Protein AF-A0A8X6SHT9-F1 (afdb_monomer_lite)

Foldseek 3Di:
DDDDCVVVDPDDPPQQLLRLLLVLLCCLQPDDPPPPPDPPDDDDDDDDDDDDDDDDDDPPPDPPPPPPPPPDDDDPDPPPDDDPVNVVLSVLLNVLLVLLLVLLCVLVVDVVLVVQLQVLCCVVPVHGDRQAHADSSDLVSSLVNLVSCLVSVVSSCVSCVVVVNNVSCPPNDNVSSVLLNQLCVLSVVLSVQCPDPPHDPVSNVVSLVSSLVSLVVSPDSSSVSSNVSSVVSVVVSVVVVD

Structure (mmCIF, N/CA/C/O backbone):
data_AF-A0A8X6SHT9-F1
#
_entry.id   AF-A0A8X6SHT9-F1
#
loop_
_atom_site.group_PDB
_atom_site.id
_atom_site.type_symbol
_atom_site.label_atom_id
_atom_site.label_alt_id
_atom_site.label_comp_id
_atom_site.label_asym_id
_atom_site.label_entity_id
_atom_site.label_seq_id
_atom_site.pdbx_PDB_ins_code
_atom_site.Cartn_x
_atom_site.Cartn_y
_atom_site.Cartn_z
_atom_site.occupancy
_atom_site.B_iso_or_equiv
_atom_site.auth_seq_id
_atom_site.auth_comp_id
_atom_site.auth_asym_id
_atom_site.auth_atom_id
_atom_site.pdbx_PDB_model_num
ATOM 1 N N . MET A 1 1 ? 19.253 -35.670 3.373 1.00 38.59 1 MET A N 1
ATOM 2 C CA . MET A 1 1 ? 19.729 -34.278 3.237 1.00 38.59 1 MET A CA 1
ATOM 3 C C . MET A 1 1 ? 19.323 -33.798 1.847 1.00 38.59 1 MET A C 1
ATOM 5 O O . MET A 1 1 ? 19.786 -34.369 0.870 1.00 38.59 1 MET A O 1
ATOM 9 N N . MET A 1 2 ? 18.352 -32.887 1.751 1.00 36.53 2 MET A N 1
ATOM 10 C CA . MET A 1 2 ? 17.760 -32.459 0.477 1.00 36.53 2 MET A CA 1
ATOM 11 C C . MET A 1 2 ? 18.490 -31.203 -0.002 1.00 36.53 2 MET A C 1
ATOM 13 O O . MET A 1 2 ? 18.261 -30.115 0.518 1.00 36.53 2 MET A O 1
ATOM 17 N N . VAL A 1 3 ? 19.416 -31.353 -0.945 1.00 44.84 3 VAL A N 1
ATOM 18 C CA . VAL A 1 3 ? 20.082 -30.201 -1.564 1.00 44.84 3 VAL A CA 1
ATOM 19 C C . VAL A 1 3 ? 19.069 -29.547 -2.505 1.00 44.84 3 VAL A C 1
ATOM 21 O O . VAL A 1 3 ? 18.500 -30.222 -3.363 1.00 44.84 3 VAL A O 1
ATOM 24 N N . LYS A 1 4 ? 18.783 -28.250 -2.326 1.00 51.47 4 LYS A N 1
ATOM 25 C CA . LYS A 1 4 ? 17.893 -27.501 -3.227 1.00 51.47 4 LYS A CA 1
ATOM 26 C C . LYS A 1 4 ? 18.483 -27.570 -4.643 1.00 51.47 4 LYS A C 1
ATOM 28 O O . LYS A 1 4 ? 19.561 -27.034 -4.883 1.00 51.47 4 LYS A O 1
ATOM 33 N N . PHE A 1 5 ? 17.770 -28.215 -5.571 1.00 47.59 5 PHE A N 1
ATOM 34 C CA . PHE A 1 5 ? 18.206 -28.466 -6.955 1.00 47.59 5 PHE A CA 1
ATOM 35 C C . PHE A 1 5 ? 18.678 -27.207 -7.713 1.00 47.59 5 PHE A C 1
ATOM 37 O O . PHE A 1 5 ? 19.476 -27.318 -8.637 1.00 47.59 5 PHE A O 1
ATOM 44 N N . GLY A 1 6 ? 18.267 -26.007 -7.287 1.00 48.38 6 GLY A N 1
ATOM 45 C CA . GLY A 1 6 ? 18.724 -24.732 -7.856 1.00 48.38 6 GLY A CA 1
ATOM 46 C C . GLY A 1 6 ? 20.208 -24.398 -7.640 1.00 48.38 6 GLY A C 1
ATOM 47 O O . GLY A 1 6 ? 20.720 -23.538 -8.341 1.00 48.38 6 GLY A O 1
ATOM 48 N N . LYS A 1 7 ? 20.921 -25.076 -6.722 1.00 49.25 7 LYS A N 1
ATOM 49 C CA . LYS A 1 7 ? 22.385 -24.921 -6.553 1.00 49.25 7 LYS A CA 1
ATOM 50 C C . LYS A 1 7 ? 23.210 -25.796 -7.517 1.00 49.25 7 LYS A C 1
ATOM 52 O O . LYS A 1 7 ? 24.430 -25.699 -7.523 1.00 49.25 7 LYS A O 1
ATOM 57 N N . ILE A 1 8 ? 22.565 -26.666 -8.304 1.00 55.34 8 ILE A N 1
ATOM 58 C CA . ILE A 1 8 ? 23.238 -27.617 -9.214 1.00 55.34 8 ILE A CA 1
ATOM 59 C C . ILE A 1 8 ? 23.464 -27.004 -10.606 1.00 55.34 8 ILE A C 1
ATOM 61 O O . ILE A 1 8 ? 24.367 -27.421 -11.325 1.00 55.34 8 ILE A O 1
ATOM 65 N N . MET A 1 9 ? 22.675 -25.996 -10.986 1.00 44.81 9 MET A N 1
ATOM 66 C CA . MET A 1 9 ? 22.828 -25.288 -12.255 1.00 44.81 9 MET A CA 1
ATOM 67 C C . MET A 1 9 ? 23.399 -23.892 -12.014 1.00 44.81 9 MET A C 1
ATOM 69 O O . MET A 1 9 ? 22.774 -23.072 -11.350 1.00 44.81 9 MET A O 1
ATOM 73 N N . SER A 1 10 ? 24.561 -23.604 -12.600 1.00 45.84 10 SER A N 1
ATOM 74 C CA . SER A 1 10 ? 25.116 -22.252 -12.723 1.00 45.84 10 SER A CA 1
ATOM 75 C C . SER A 1 10 ? 24.399 -21.483 -13.841 1.00 45.84 10 SER A C 1
ATOM 77 O O . SER A 1 10 ? 25.024 -21.062 -14.813 1.00 45.84 10 SER A O 1
ATOM 79 N N . CYS A 1 11 ? 23.069 -21.389 -13.783 1.00 48.62 11 CYS A N 1
ATOM 80 C CA . CYS A 1 11 ? 22.335 -20.517 -14.689 1.00 48.62 11 CYS A CA 1
ATOM 81 C C . CYS A 1 11 ? 22.324 -19.099 -14.117 1.00 48.62 11 CYS A C 1
ATOM 83 O O . CYS A 1 11 ? 21.959 -18.882 -12.962 1.00 48.62 11 CYS A O 1
ATOM 85 N N . GLU A 1 12 ? 22.706 -18.123 -14.935 1.00 51.66 12 GLU A N 1
ATOM 86 C CA . GLU A 1 12 ? 22.406 -16.726 -14.646 1.00 51.66 12 GLU A CA 1
ATOM 87 C C . GLU A 1 12 ? 20.880 -16.576 -14.637 1.00 51.66 12 GLU A C 1
ATOM 89 O O . GLU A 1 12 ? 20.188 -16.842 -15.627 1.00 51.66 12 GLU A O 1
ATOM 94 N N . TYR A 1 13 ? 20.323 -16.244 -13.472 1.00 50.06 13 TYR A N 1
ATOM 95 C CA . TYR A 1 13 ? 18.888 -16.047 -13.321 1.00 50.06 13 TYR A CA 1
ATOM 96 C C . TYR A 1 13 ? 18.488 -14.775 -14.073 1.00 50.06 13 TYR A C 1
ATOM 98 O O . TYR A 1 13 ? 18.621 -13.669 -13.556 1.00 50.06 13 TYR A O 1
ATOM 106 N N . HIS A 1 14 ? 17.950 -14.922 -15.284 1.00 55.41 14 HIS A N 1
ATOM 107 C CA . HIS A 1 14 ? 17.293 -13.819 -15.978 1.00 55.41 14 HIS A CA 1
ATOM 108 C C . HIS A 1 14 ? 16.032 -13.415 -15.202 1.00 55.41 14 HIS A C 1
ATOM 110 O O . HIS A 1 14 ? 14.969 -14.028 -15.329 1.00 55.41 14 HIS A O 1
ATOM 116 N N . LEU A 1 15 ? 16.146 -12.387 -14.361 1.00 65.75 15 LEU A N 1
ATOM 117 C CA . LEU A 1 15 ? 15.011 -11.826 -13.633 1.00 65.75 15 LEU A CA 1
ATOM 118 C C . LEU A 1 15 ? 14.051 -11.189 -14.647 1.00 65.75 15 LEU A C 1
ATOM 120 O O . LEU A 1 15 ? 14.442 -10.337 -15.449 1.00 65.75 15 LEU A O 1
ATOM 124 N N . CYS A 1 16 ? 12.775 -11.581 -14.621 1.00 82.56 16 CYS A N 1
ATOM 125 C CA . CYS A 1 16 ? 11.777 -10.917 -15.452 1.00 82.56 16 CYS A CA 1
ATOM 126 C C . CYS A 1 16 ? 11.591 -9.460 -14.988 1.00 82.56 16 CYS A C 1
ATOM 128 O O . CYS A 1 16 ? 11.721 -9.155 -13.803 1.00 82.56 16 CYS A O 1
ATOM 130 N N . TYR A 1 17 ? 11.252 -8.550 -15.904 1.00 83.81 17 TYR A N 1
ATOM 131 C CA . TYR A 1 17 ? 11.127 -7.117 -15.599 1.00 83.81 17 TYR A CA 1
ATOM 132 C C . TYR A 1 17 ? 10.181 -6.808 -14.432 1.00 83.81 17 TYR A C 1
ATOM 134 O O . TYR A 1 17 ? 10.478 -5.966 -13.588 1.00 83.81 17 TYR A O 1
ATOM 142 N N . ALA A 1 18 ? 9.058 -7.525 -14.344 1.00 85.38 18 ALA A N 1
ATOM 143 C CA . ALA A 1 18 ? 8.124 -7.373 -13.234 1.00 85.38 18 ALA A CA 1
ATOM 144 C C . ALA A 1 18 ? 8.761 -7.759 -11.888 1.00 85.38 18 ALA A C 1
ATOM 146 O O . ALA A 1 18 ? 8.534 -7.104 -10.872 1.00 85.38 18 ALA A O 1
ATOM 147 N N . HIS A 1 19 ? 9.596 -8.798 -11.879 1.00 82.81 19 HIS A N 1
ATOM 148 C CA . HIS A 1 19 ? 10.323 -9.202 -10.686 1.00 82.81 19 HIS A CA 1
ATOM 149 C C . HIS A 1 19 ? 11.437 -8.207 -10.335 1.00 82.81 19 HIS A C 1
ATOM 151 O O . HIS A 1 19 ? 11.590 -7.876 -9.165 1.00 82.81 19 HIS A O 1
ATOM 157 N N . ALA A 1 20 ? 12.142 -7.647 -11.322 1.00 84.31 20 ALA A N 1
ATOM 158 C CA . ALA A 1 20 ? 13.126 -6.587 -11.089 1.00 84.31 20 ALA A CA 1
ATOM 159 C C . ALA A 1 20 ? 12.493 -5.352 -10.422 1.00 84.31 20 ALA A C 1
ATOM 161 O O . ALA A 1 20 ? 13.006 -4.864 -9.416 1.00 84.31 20 ALA A O 1
ATOM 162 N N . ILE A 1 21 ? 11.330 -4.907 -10.911 1.00 86.75 21 ILE A N 1
ATOM 163 C CA . ILE A 1 21 ? 10.567 -3.809 -10.296 1.00 86.75 21 ILE A CA 1
ATOM 164 C C . ILE A 1 21 ? 10.137 -4.168 -8.871 1.00 86.75 21 ILE A C 1
ATOM 166 O O . ILE A 1 21 ? 10.252 -3.346 -7.964 1.00 86.75 21 ILE A O 1
ATOM 170 N N . HI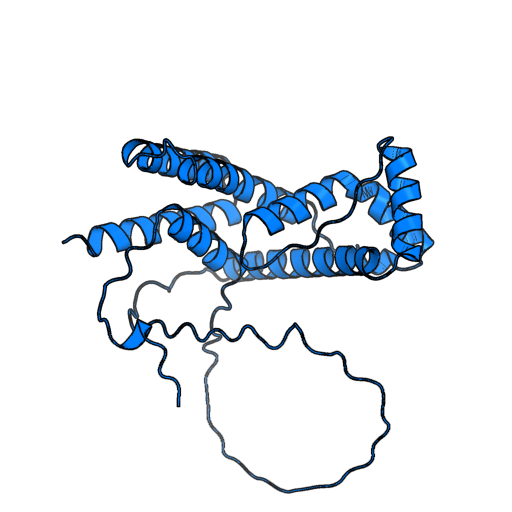S A 1 22 ? 9.657 -5.394 -8.650 1.00 84.56 22 HIS A N 1
ATOM 171 C CA . HIS A 1 22 ? 9.283 -5.840 -7.311 1.00 84.56 22 HIS A CA 1
ATOM 172 C C . HIS A 1 22 ? 10.472 -5.800 -6.345 1.00 84.56 22 HIS A C 1
ATOM 174 O O . HIS A 1 22 ? 10.345 -5.250 -5.252 1.00 84.56 22 HIS A O 1
ATOM 180 N N . LEU A 1 23 ? 11.630 -6.317 -6.763 1.00 82.56 23 LEU A N 1
ATOM 181 C CA . LEU A 1 23 ? 12.849 -6.257 -5.968 1.00 82.56 23 LEU A CA 1
ATOM 182 C C . LEU A 1 23 ? 13.271 -4.811 -5.694 1.00 82.56 23 LEU A C 1
ATOM 184 O O . LEU A 1 23 ? 13.724 -4.533 -4.595 1.00 82.56 23 LEU A O 1
ATOM 188 N N . ALA A 1 24 ? 13.094 -3.885 -6.644 1.00 83.88 24 ALA A N 1
ATOM 189 C CA . ALA A 1 24 ? 13.481 -2.488 -6.441 1.00 83.88 24 ALA A CA 1
ATOM 190 C C . ALA A 1 24 ? 12.652 -1.832 -5.329 1.00 83.88 24 ALA A C 1
ATOM 192 O O . ALA A 1 24 ? 13.166 -1.117 -4.472 1.00 83.88 24 ALA A O 1
ATOM 193 N N . VAL A 1 25 ? 11.355 -2.143 -5.290 1.00 85.38 25 VAL A N 1
ATOM 194 C CA . VAL A 1 25 ? 10.477 -1.721 -4.194 1.00 85.38 25 VAL A CA 1
ATOM 195 C C . VAL A 1 25 ? 10.897 -2.359 -2.870 1.00 85.38 25 VAL A C 1
ATOM 197 O O . VAL A 1 25 ? 10.896 -1.685 -1.839 1.00 85.38 25 VAL A O 1
ATOM 200 N N . CYS A 1 26 ? 11.259 -3.644 -2.883 1.00 82.00 26 CYS A N 1
ATOM 201 C CA . CYS A 1 26 ? 11.716 -4.338 -1.683 1.00 82.00 26 CYS A CA 1
ATOM 202 C C . CYS A 1 26 ? 13.031 -3.777 -1.141 1.00 82.00 26 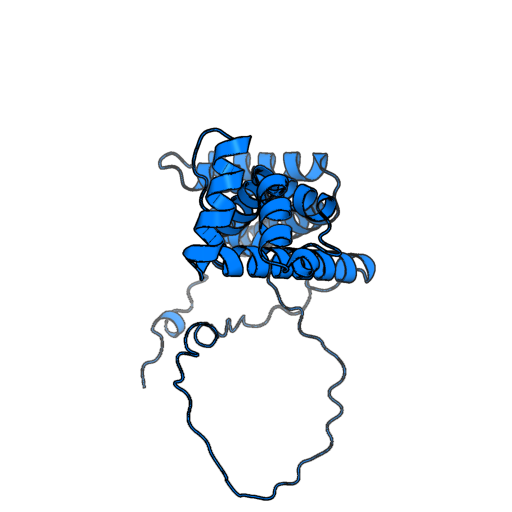CYS A C 1
ATOM 204 O O . CYS A 1 26 ? 13.160 -3.646 0.074 1.00 82.00 26 CYS A O 1
ATOM 206 N N . ASP A 1 27 ? 13.952 -3.379 -2.016 1.00 80.56 27 ASP A N 1
ATOM 207 C CA . ASP A 1 27 ? 15.228 -2.785 -1.623 1.00 80.56 27 ASP A CA 1
ATOM 208 C C . ASP A 1 27 ? 15.033 -1.474 -0.852 1.00 80.56 27 ASP A C 1
ATOM 210 O O . ASP A 1 27 ? 15.726 -1.219 0.128 1.00 80.56 27 ASP A O 1
ATOM 214 N N . VAL A 1 28 ? 14.040 -0.673 -1.248 1.00 83.44 28 VAL A N 1
ATOM 215 C CA . VAL A 1 28 ? 13.727 0.607 -0.597 1.00 83.44 28 VAL A CA 1
ATOM 216 C C . VAL A 1 28 ? 12.920 0.424 0.692 1.00 83.44 28 VAL A C 1
ATOM 218 O O . VAL A 1 28 ? 13.138 1.149 1.660 1.00 83.44 28 VAL A O 1
ATOM 221 N N . LEU A 1 29 ? 11.964 -0.511 0.717 1.00 81.81 29 LEU A N 1
ATOM 222 C CA . LEU A 1 29 ? 10.998 -0.633 1.818 1.00 81.81 29 LEU A CA 1
ATOM 223 C C . LEU A 1 29 ? 11.352 -1.682 2.874 1.00 81.81 29 LEU A C 1
ATOM 225 O O . LEU A 1 29 ? 10.979 -1.530 4.033 1.00 81.81 29 LEU A O 1
ATOM 229 N N . TYR A 1 30 ? 12.003 -2.776 2.488 1.00 74.25 30 TYR A N 1
ATOM 230 C CA . TYR A 1 30 ? 12.150 -3.956 3.344 1.00 74.25 30 TYR A CA 1
ATOM 231 C C . TYR A 1 30 ? 13.593 -4.369 3.585 1.00 74.25 30 TYR A C 1
ATOM 233 O O . TYR A 1 30 ? 13.826 -5.191 4.473 1.00 74.25 30 TYR A O 1
ATOM 241 N N . ASN A 1 31 ? 14.549 -3.835 2.827 1.00 68.88 31 ASN A N 1
ATOM 242 C CA . ASN A 1 31 ? 15.926 -4.240 3.008 1.00 68.88 31 ASN A CA 1
ATOM 243 C C . ASN A 1 31 ? 16.456 -3.710 4.341 1.00 68.88 31 ASN A C 1
ATOM 245 O O . ASN A 1 31 ? 16.475 -2.506 4.610 1.00 68.88 31 ASN A O 1
ATOM 249 N N . LYS A 1 32 ? 16.848 -4.649 5.199 1.00 50.03 32 LYS A N 1
ATOM 250 C CA . LYS A 1 32 ? 17.504 -4.364 6.465 1.00 50.03 32 LYS A CA 1
ATOM 251 C C . LYS A 1 32 ? 18.952 -4.072 6.097 1.00 50.03 32 LYS A C 1
ATOM 253 O O . LYS A 1 32 ? 19.687 -4.989 5.745 1.00 50.03 32 LYS A O 1
ATOM 258 N N . GLN A 1 33 ? 19.346 -2.802 6.097 1.00 49.66 33 GLN A N 1
ATOM 259 C CA . GLN A 1 33 ? 20.762 -2.480 5.961 1.00 49.66 33 GLN A CA 1
ATOM 260 C C . GLN A 1 33 ? 21.487 -3.176 7.115 1.00 49.66 33 GLN A C 1
ATOM 262 O O . GLN A 1 33 ? 21.124 -2.982 8.273 1.00 49.66 33 GLN A O 1
ATOM 267 N N . ILE A 1 34 ? 22.431 -4.057 6.787 1.00 35.62 34 ILE A N 1
ATOM 268 C CA . ILE A 1 34 ? 23.298 -4.703 7.769 1.00 35.62 34 ILE A CA 1
ATOM 269 C C . ILE A 1 34 ? 24.030 -3.569 8.484 1.00 35.62 34 ILE A C 1
ATOM 271 O O . ILE A 1 34 ? 24.808 -2.846 7.861 1.00 35.62 34 ILE A O 1
ATOM 275 N N . ASP A 1 35 ? 23.741 -3.378 9.769 1.00 32.47 35 ASP A N 1
ATOM 276 C CA . ASP A 1 35 ? 24.524 -2.498 10.620 1.00 32.47 35 ASP A CA 1
ATOM 277 C C . ASP A 1 35 ? 25.931 -3.102 10.716 1.00 32.47 35 ASP A C 1
ATOM 279 O O . ASP A 1 35 ? 26.185 -4.010 11.503 1.00 32.47 35 ASP A O 1
ATOM 283 N N . LEU A 1 36 ? 26.862 -2.618 9.894 1.00 37.00 36 LEU A N 1
ATOM 284 C CA . LEU A 1 36 ? 28.291 -2.760 10.159 1.00 37.00 36 LEU A CA 1
ATOM 285 C C . LEU A 1 36 ? 28.654 -1.764 11.267 1.00 37.00 36 LEU A C 1
ATOM 287 O O . LEU A 1 36 ? 29.330 -0.766 11.033 1.00 37.00 36 LEU A O 1
ATOM 291 N N . VAL A 1 37 ? 28.139 -2.009 12.470 1.00 33.88 37 VAL A N 1
ATOM 292 C CA . VAL A 1 37 ? 28.704 -1.454 13.698 1.00 33.88 37 VAL A CA 1
ATOM 293 C C . VAL A 1 37 ? 29.705 -2.491 14.188 1.00 33.88 37 VAL A C 1
ATOM 295 O O . VAL A 1 37 ? 29.341 -3.628 14.466 1.00 33.88 37 VAL A O 1
ATOM 298 N N . GLU A 1 38 ? 30.972 -2.089 14.167 1.00 31.41 38 GLU A N 1
ATOM 299 C CA . GLU A 1 38 ? 32.154 -2.710 14.768 1.00 31.41 38 GLU A CA 1
ATOM 300 C C . GLU A 1 38 ? 31.887 -3.952 15.639 1.00 31.41 38 GLU A C 1
ATOM 302 O O . GLU A 1 38 ? 31.523 -3.865 16.809 1.00 31.41 38 GLU A O 1
ATOM 307 N N . ASN A 1 39 ? 32.171 -5.131 15.079 1.00 26.73 39 ASN A N 1
ATOM 308 C CA . ASN A 1 39 ? 32.485 -6.313 15.873 1.00 26.73 39 ASN A CA 1
ATOM 309 C C . ASN A 1 39 ? 33.862 -6.099 16.520 1.00 26.73 39 ASN A C 1
ATOM 311 O O . ASN A 1 39 ? 34.885 -6.471 15.942 1.00 26.73 39 ASN A O 1
ATOM 315 N N . THR A 1 40 ? 33.907 -5.545 17.728 1.00 29.27 40 THR A N 1
ATOM 316 C CA . THR A 1 40 ? 34.982 -5.885 18.666 1.00 29.27 40 THR A CA 1
ATOM 317 C C . THR A 1 40 ? 34.513 -7.062 19.502 1.00 29.27 40 THR A C 1
ATOM 319 O O . THR A 1 40 ? 33.674 -6.935 20.389 1.00 29.27 40 THR A O 1
ATOM 322 N N . VAL A 1 41 ? 35.045 -8.224 19.138 1.00 31.02 41 VAL A N 1
ATOM 323 C CA . VAL A 1 41 ? 34.991 -9.476 19.885 1.00 31.02 41 VAL A CA 1
ATOM 324 C C . VAL A 1 41 ? 35.601 -9.262 21.267 1.00 31.02 41 VAL A C 1
ATOM 326 O O . VAL A 1 41 ? 36.777 -8.927 21.347 1.00 31.02 41 VAL A O 1
ATOM 329 N N . GLU A 1 42 ? 34.852 -9.566 22.324 1.00 27.28 42 GLU A N 1
ATOM 330 C CA . GLU A 1 42 ? 35.420 -10.166 23.530 1.00 27.28 42 GLU A CA 1
ATOM 331 C C . GLU A 1 42 ? 34.546 -11.348 23.967 1.00 27.28 42 GLU A C 1
ATOM 333 O O . GLU A 1 42 ? 33.351 -11.422 23.687 1.00 27.28 42 GLU A O 1
ATOM 338 N N . VAL A 1 43 ? 35.240 -12.333 24.519 1.00 29.72 43 VAL A N 1
ATOM 339 C CA . VAL A 1 43 ? 35.005 -13.775 24.446 1.00 29.72 43 VAL A CA 1
ATOM 340 C C . VAL A 1 43 ? 34.075 -14.287 25.557 1.00 29.72 43 VAL A C 1
ATOM 342 O O . VAL A 1 43 ? 33.924 -13.665 26.601 1.00 29.72 43 VAL A O 1
ATOM 345 N N . GLU A 1 44 ? 33.462 -15.436 25.266 1.00 29.36 44 GLU A N 1
ATOM 346 C CA . GLU A 1 44 ? 32.587 -16.306 26.066 1.00 29.36 44 GLU A CA 1
ATOM 347 C C . GLU A 1 44 ? 32.875 -16.404 27.578 1.00 29.36 44 GLU A C 1
ATOM 349 O O . GLU A 1 44 ? 34.030 -16.504 27.982 1.00 29.36 44 GLU A O 1
ATOM 354 N N . ASP A 1 45 ? 31.814 -16.607 28.378 1.00 25.62 45 ASP A N 1
ATOM 355 C CA . ASP A 1 45 ? 31.803 -17.737 29.322 1.00 25.62 45 ASP A CA 1
ATOM 356 C C . ASP A 1 45 ? 30.377 -18.260 29.607 1.00 25.62 45 ASP A C 1
ATOM 358 O O . ASP A 1 45 ? 29.410 -17.498 29.688 1.00 25.62 45 ASP A O 1
ATOM 362 N N . LYS A 1 46 ? 30.248 -19.586 29.721 1.00 35.72 46 LYS A N 1
ATOM 363 C CA . LYS A 1 46 ? 28.999 -20.345 29.924 1.00 35.72 46 LYS A CA 1
ATOM 364 C C . LYS A 1 46 ? 28.834 -20.732 31.395 1.00 35.72 46 LYS A C 1
ATOM 366 O O . LYS A 1 46 ? 29.784 -21.199 32.009 1.00 35.72 46 LYS A O 1
ATOM 371 N N . SER A 1 47 ? 27.604 -20.743 31.914 1.00 27.89 47 SER A N 1
ATOM 372 C CA . SER A 1 47 ? 27.147 -21.796 32.847 1.00 27.89 47 SER A CA 1
ATOM 373 C C . SER A 1 47 ? 25.615 -21.834 33.009 1.00 27.89 47 SER A C 1
ATOM 375 O O . SER A 1 47 ? 24.917 -20.874 32.701 1.00 27.89 47 SER A O 1
ATOM 377 N N . HIS A 1 48 ? 25.145 -23.026 33.386 1.00 28.22 48 HIS A N 1
ATOM 378 C CA . HIS A 1 48 ? 23.833 -23.674 33.228 1.00 28.22 48 HIS A CA 1
ATOM 379 C C . HIS A 1 48 ? 22.757 -23.378 34.308 1.00 28.22 48 HIS A C 1
ATOM 381 O O . HIS A 1 48 ? 23.128 -23.125 35.447 1.00 28.22 48 HIS A O 1
ATOM 387 N N . GLU A 1 49 ? 21.480 -23.576 33.900 1.00 30.19 49 GLU A N 1
ATOM 388 C CA . GLU A 1 49 ? 20.276 -24.167 34.579 1.00 30.19 49 GLU A CA 1
ATOM 389 C C . GLU A 1 49 ? 19.755 -23.546 35.916 1.00 30.19 49 GLU A C 1
ATOM 391 O O . GLU A 1 49 ? 20.534 -23.028 36.698 1.00 30.19 49 GLU A O 1
ATOM 396 N N . GLU A 1 50 ? 18.458 -23.461 36.277 1.00 28.84 50 GLU A N 1
ATOM 397 C CA . GLU A 1 50 ? 17.249 -24.281 36.050 1.00 28.84 50 GLU A CA 1
ATOM 398 C C . GLU A 1 50 ? 15.927 -23.452 36.081 1.00 28.84 50 GLU A C 1
ATOM 400 O O . GLU A 1 50 ? 15.812 -22.435 36.763 1.00 28.84 50 GLU A O 1
ATOM 405 N N . ASP A 1 51 ? 14.956 -23.955 35.308 1.00 26.38 51 ASP A N 1
ATOM 406 C CA . ASP A 1 51 ? 13.493 -24.107 35.480 1.00 26.38 51 ASP A CA 1
ATOM 407 C C . ASP A 1 51 ? 12.692 -23.375 36.593 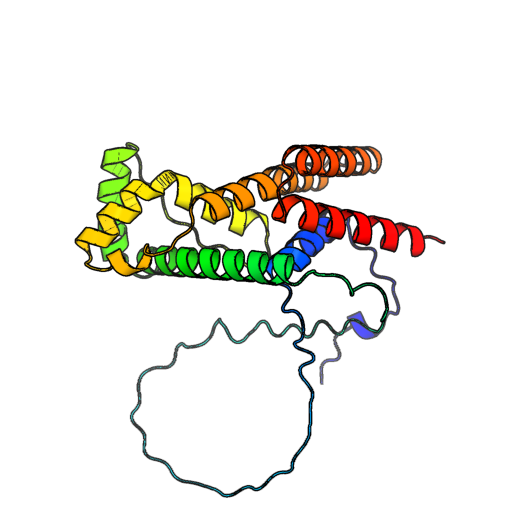1.00 26.38 51 ASP A C 1
ATOM 409 O O . ASP A 1 51 ? 12.999 -23.478 37.777 1.00 26.38 51 ASP A O 1
ATOM 413 N N . ASN A 1 52 ? 11.552 -22.770 36.213 1.00 27.97 52 ASN A N 1
ATOM 414 C CA . ASN A 1 52 ? 10.233 -23.106 36.787 1.00 27.97 52 ASN A CA 1
ATOM 415 C C . ASN A 1 52 ? 9.100 -22.524 35.915 1.00 27.97 52 ASN A C 1
ATOM 417 O O . ASN A 1 52 ? 9.021 -21.310 35.708 1.00 27.97 52 ASN A O 1
ATOM 421 N N . GLY A 1 53 ? 8.242 -23.398 35.388 1.00 28.61 53 GLY A N 1
ATOM 422 C CA . GLY A 1 53 ? 7.230 -23.079 34.385 1.00 28.61 53 GLY A CA 1
ATOM 423 C C . GLY A 1 53 ? 5.899 -22.524 34.894 1.00 28.61 53 GLY A C 1
ATOM 424 O O . GLY A 1 53 ? 5.546 -22.654 36.060 1.00 28.61 53 GLY A O 1
ATOM 425 N N . GLU A 1 54 ? 5.116 -21.993 33.954 1.00 29.17 54 GLU A N 1
ATOM 426 C CA . GLU A 1 54 ? 3.675 -22.240 33.892 1.00 29.17 54 GLU A CA 1
ATOM 427 C C . GLU A 1 54 ? 3.184 -22.030 32.451 1.00 29.17 54 GLU A C 1
ATOM 429 O O . GLU A 1 54 ? 3.582 -21.102 31.749 1.00 29.17 54 GLU A O 1
ATOM 434 N N . SER A 1 55 ? 2.401 -22.997 31.993 1.00 35.06 55 SER A N 1
ATOM 435 C CA . SER A 1 55 ? 1.954 -23.229 30.626 1.00 35.06 55 SER A CA 1
ATOM 436 C C . SER A 1 55 ? 0.862 -22.260 30.181 1.00 35.06 55 SER A C 1
ATOM 438 O O . SER A 1 55 ? -0.169 -22.185 30.845 1.00 35.06 55 SER A O 1
ATOM 440 N N . ASP A 1 56 ? 1.022 -21.655 29.004 1.00 31.34 56 ASP A N 1
ATOM 441 C CA . ASP A 1 56 ? -0.111 -21.166 28.218 1.00 31.34 56 ASP A CA 1
ATOM 442 C C . ASP A 1 56 ? 0.153 -21.363 26.717 1.00 31.34 56 ASP A C 1
ATOM 444 O O . ASP A 1 56 ? 1.278 -21.227 26.230 1.00 31.34 56 ASP A O 1
ATOM 448 N N . GLU A 1 57 ? -0.886 -21.798 26.010 1.00 35.38 57 GLU A N 1
ATOM 449 C CA . GLU A 1 57 ? -0.847 -22.426 24.689 1.00 35.38 57 GLU A CA 1
ATOM 450 C C . GLU A 1 57 ? -0.172 -21.568 23.604 1.00 35.38 57 GLU A C 1
ATOM 452 O O . GLU A 1 57 ? -0.684 -20.549 23.133 1.00 35.38 57 GLU A O 1
ATOM 457 N N . LEU A 1 58 ? 0.986 -22.053 23.155 1.00 30.09 58 LEU A N 1
ATOM 458 C CA . LEU A 1 58 ? 1.749 -21.535 22.030 1.00 30.09 58 LEU A CA 1
ATOM 459 C C . LEU A 1 58 ? 1.025 -21.820 20.710 1.00 30.09 58 LEU A C 1
ATOM 461 O O . LEU A 1 58 ? 1.040 -22.937 20.195 1.00 30.09 58 LEU A O 1
ATOM 465 N N . VAL A 1 59 ? 0.485 -20.765 20.107 1.00 35.16 59 VAL A N 1
ATOM 466 C CA . VAL A 1 59 ? 0.395 -20.653 18.644 1.00 35.16 59 VAL A CA 1
ATOM 467 C C . VAL A 1 59 ? 1.134 -19.387 18.206 1.00 35.16 59 VAL A C 1
ATOM 469 O O . VAL A 1 59 ? 0.606 -18.517 17.514 1.00 35.16 59 VAL A O 1
ATOM 472 N N . GLU A 1 60 ? 2.386 -19.269 18.648 1.00 42.00 60 GLU A N 1
ATOM 473 C CA . GLU A 1 60 ? 3.383 -18.382 18.050 1.00 42.00 60 GLU A CA 1
ATOM 474 C C . GLU A 1 60 ? 4.073 -19.103 16.889 1.00 42.00 60 GLU A C 1
ATOM 476 O O . GLU A 1 60 ? 5.226 -19.482 17.001 1.00 42.00 60 GLU A O 1
ATOM 481 N N . ASP A 1 61 ? 3.390 -19.303 15.762 1.00 38.44 61 ASP A N 1
ATOM 482 C CA . ASP A 1 61 ? 4.046 -19.841 14.564 1.00 38.44 61 ASP A CA 1
ATOM 483 C C . ASP A 1 61 ? 3.405 -19.298 13.282 1.00 38.44 61 ASP A C 1
ATOM 485 O O . ASP A 1 61 ? 2.600 -19.946 12.615 1.00 38.44 61 ASP A O 1
ATOM 489 N N . LEU A 1 62 ? 3.785 -18.066 12.922 1.00 34.97 62 LEU A N 1
ATOM 490 C CA . LEU A 1 62 ? 3.867 -17.665 11.507 1.00 34.97 62 LEU A CA 1
ATOM 491 C C . LEU A 1 62 ? 4.867 -16.530 11.221 1.00 34.97 62 LEU A C 1
ATOM 493 O O . LEU A 1 62 ? 5.090 -16.199 10.060 1.00 34.97 62 LEU A O 1
ATOM 497 N N . ASP A 1 63 ? 5.513 -15.956 12.241 1.00 34.75 63 ASP A N 1
ATOM 498 C CA . ASP A 1 63 ? 6.547 -14.924 12.053 1.00 34.75 63 ASP A CA 1
ATOM 499 C C . ASP A 1 63 ? 7.984 -15.495 12.030 1.00 34.75 63 ASP A C 1
ATOM 501 O O . ASP A 1 63 ? 8.926 -14.745 11.783 1.00 34.75 63 ASP A O 1
ATOM 505 N N . LYS A 1 64 ? 8.166 -16.816 12.208 1.00 38.34 64 LYS A N 1
ATOM 506 C CA . LYS A 1 64 ? 9.488 -17.479 12.267 1.00 38.34 64 LYS A CA 1
ATOM 507 C C . LYS A 1 64 ? 9.876 -18.307 11.036 1.00 38.34 64 LYS A C 1
ATOM 509 O O . LYS A 1 64 ? 10.957 -18.879 10.998 1.00 38.34 64 LYS A O 1
ATOM 514 N N . ALA A 1 65 ? 9.025 -18.367 10.014 1.00 32.69 65 ALA A N 1
ATOM 515 C CA . ALA A 1 65 ? 9.258 -19.196 8.832 1.00 32.69 65 ALA A CA 1
ATOM 516 C C . ALA A 1 65 ? 9.309 -18.367 7.548 1.00 32.69 65 ALA A C 1
ATOM 518 O O . ALA A 1 65 ? 8.543 -18.623 6.632 1.00 32.69 65 ALA A O 1
ATOM 519 N N . LEU A 1 66 ? 10.193 -17.371 7.475 1.00 32.09 66 LEU A N 1
ATOM 520 C CA . LEU A 1 66 ? 10.687 -16.822 6.204 1.00 32.09 66 LEU A CA 1
ATOM 521 C C . LEU A 1 66 ? 12.085 -16.200 6.400 1.00 32.09 66 LEU A C 1
ATOM 523 O O . LEU A 1 66 ? 12.387 -15.143 5.854 1.00 32.09 66 LEU A O 1
ATOM 527 N N . ASP A 1 67 ? 12.963 -16.898 7.126 1.00 28.55 67 ASP A N 1
ATOM 528 C CA . ASP A 1 67 ? 14.407 -16.804 6.889 1.00 28.55 67 ASP A CA 1
ATOM 529 C C . ASP A 1 67 ? 14.707 -17.565 5.590 1.00 28.55 67 ASP A C 1
ATOM 531 O O . ASP A 1 67 ? 15.200 -18.692 5.561 1.00 28.55 67 ASP A O 1
ATOM 535 N N . LEU A 1 68 ? 14.314 -16.968 4.464 1.00 34.00 68 LEU A N 1
ATOM 536 C CA . LEU A 1 68 ? 14.981 -17.270 3.210 1.00 34.00 68 LEU A CA 1
ATOM 537 C C . LEU A 1 68 ? 16.302 -16.515 3.263 1.00 34.00 68 LEU A C 1
ATOM 539 O O . LEU A 1 68 ? 16.363 -15.339 2.915 1.00 34.00 68 LEU A O 1
ATOM 543 N N . GLU A 1 69 ? 17.339 -17.210 3.722 1.00 32.41 69 GLU A N 1
ATOM 544 C CA . GLU A 1 69 ? 18.729 -16.875 3.436 1.00 32.41 69 GLU A CA 1
ATOM 545 C C . GLU A 1 69 ? 18.863 -16.651 1.924 1.00 32.41 69 GLU A C 1
ATOM 547 O O . GLU A 1 69 ? 18.950 -17.585 1.121 1.00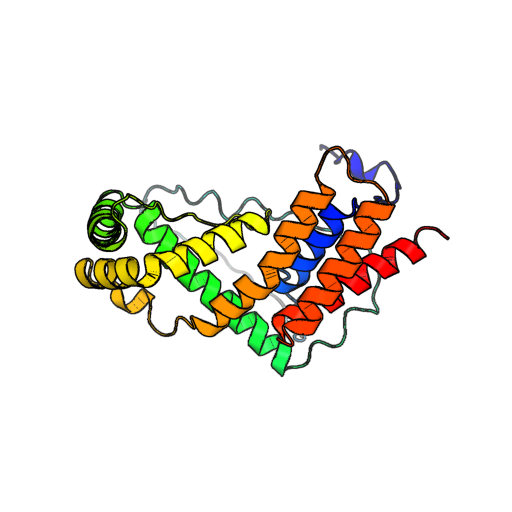 32.41 69 GLU A O 1
ATOM 552 N N . PHE A 1 70 ? 18.804 -15.386 1.521 1.00 33.94 70 PHE A N 1
ATOM 553 C CA . PHE A 1 70 ? 19.258 -14.944 0.219 1.00 33.94 70 PHE A CA 1
ATOM 554 C C . PHE A 1 70 ? 20.778 -14.845 0.324 1.00 33.94 70 PHE A C 1
ATOM 556 O O . PHE A 1 70 ? 21.327 -13.787 0.625 1.00 33.94 70 PHE A O 1
ATOM 563 N N . GLU A 1 71 ? 21.464 -15.974 0.140 1.00 35.88 71 GLU A N 1
ATOM 564 C CA . GLU A 1 71 ? 22.894 -15.967 -0.168 1.00 35.88 71 GLU A CA 1
ATOM 565 C C . GLU A 1 71 ? 23.071 -15.295 -1.538 1.00 35.88 71 GLU A C 1
ATOM 567 O O . GLU A 1 71 ? 23.109 -15.952 -2.578 1.00 35.88 71 GLU A O 1
ATOM 572 N N . SER A 1 72 ? 23.147 -13.963 -1.546 1.00 37.44 72 SER A N 1
ATOM 573 C CA . SER A 1 72 ? 23.741 -13.240 -2.662 1.00 37.44 72 SER A CA 1
ATOM 574 C C . SER A 1 72 ? 25.246 -13.398 -2.549 1.00 37.44 72 SER A C 1
ATOM 576 O O . SER A 1 72 ? 25.888 -12.784 -1.697 1.00 37.44 72 SER A O 1
ATOM 578 N N . GLY A 1 73 ? 25.797 -14.229 -3.428 1.00 30.45 73 GLY A N 1
ATOM 579 C CA . GLY A 1 73 ? 27.211 -14.202 -3.760 1.00 30.45 73 GLY A CA 1
ATOM 580 C C . GLY A 1 73 ? 27.659 -12.790 -4.155 1.00 30.45 73 GLY A C 1
ATOM 581 O O . GLY A 1 73 ? 26.883 -11.968 -4.641 1.00 30.45 73 GLY A O 1
ATOM 582 N N . VAL A 1 74 ? 28.927 -12.546 -3.858 1.00 38.47 74 VAL A N 1
ATOM 583 C CA . VAL A 1 74 ? 29.653 -11.279 -3.786 1.00 38.47 74 VAL A CA 1
ATOM 584 C C . VAL A 1 74 ? 29.575 -10.422 -5.055 1.00 38.47 74 VAL A C 1
ATOM 586 O O . VAL A 1 74 ? 29.871 -10.876 -6.155 1.00 38.47 74 VAL A O 1
ATOM 589 N N . GLY A 1 75 ? 29.289 -9.139 -4.831 1.00 29.67 75 GLY A N 1
ATOM 590 C CA . GLY A 1 75 ? 29.514 -8.005 -5.726 1.00 29.67 75 GLY A CA 1
ATOM 591 C C . GLY A 1 75 ? 29.660 -6.742 -4.875 1.00 29.67 75 GLY A C 1
ATOM 592 O O . GLY A 1 75 ? 28.811 -5.855 -4.889 1.00 29.67 75 GLY A O 1
ATOM 593 N N . THR A 1 76 ? 30.679 -6.731 -4.017 1.00 44.69 76 THR A N 1
ATOM 594 C CA . THR A 1 76 ? 31.058 -5.611 -3.152 1.00 44.69 76 THR A CA 1
ATOM 595 C C . THR A 1 76 ? 31.578 -4.452 -4.002 1.00 44.69 76 THR A C 1
ATOM 597 O O . THR A 1 76 ? 32.748 -4.488 -4.360 1.00 44.69 76 THR A O 1
ATOM 600 N N . ASP A 1 77 ? 30.728 -3.468 -4.333 1.00 38.03 77 ASP A N 1
ATOM 601 C CA . ASP A 1 77 ? 31.173 -2.063 -4.504 1.00 38.03 77 ASP A CA 1
ATOM 602 C C . ASP A 1 77 ? 30.053 -1.008 -4.677 1.00 38.03 77 ASP A C 1
ATOM 604 O O . ASP A 1 77 ? 30.315 0.183 -4.561 1.00 38.03 77 ASP A O 1
ATOM 608 N N . ALA A 1 78 ? 28.791 -1.379 -4.938 1.00 39.16 78 ALA A N 1
ATOM 609 C CA . ALA A 1 78 ? 27.773 -0.399 -5.376 1.00 39.16 78 ALA A CA 1
ATOM 610 C C . ALA A 1 78 ? 26.713 0.021 -4.328 1.00 39.16 78 ALA A C 1
ATOM 612 O O . ALA A 1 78 ? 25.766 0.723 -4.670 1.00 39.16 78 ALA A O 1
ATOM 613 N N . LEU A 1 79 ? 26.830 -0.388 -3.055 1.00 42.72 79 LEU A N 1
ATOM 614 C CA . LEU A 1 79 ? 25.808 -0.109 -2.019 1.00 42.72 79 LEU A CA 1
ATOM 615 C C . LEU A 1 79 ? 26.090 1.152 -1.172 1.00 42.72 79 LEU A C 1
ATOM 617 O O . LEU A 1 79 ? 25.377 1.437 -0.213 1.00 42.72 79 LEU A O 1
ATOM 621 N N . PHE A 1 80 ? 27.123 1.927 -1.499 1.00 44.34 80 PHE A N 1
ATOM 622 C CA . PHE A 1 80 ? 27.576 3.032 -0.655 1.00 44.34 80 PHE A CA 1
ATOM 623 C C . PHE A 1 80 ? 27.187 4.391 -1.239 1.00 44.34 80 PHE A C 1
ATOM 625 O O . PHE A 1 80 ? 27.927 4.959 -2.028 1.00 44.34 80 PHE A O 1
ATOM 632 N N . HIS A 1 81 ? 26.007 4.890 -0.863 1.00 43.97 81 HIS A N 1
ATOM 633 C CA . HIS A 1 81 ? 25.744 6.300 -0.525 1.00 43.97 81 HIS A CA 1
ATOM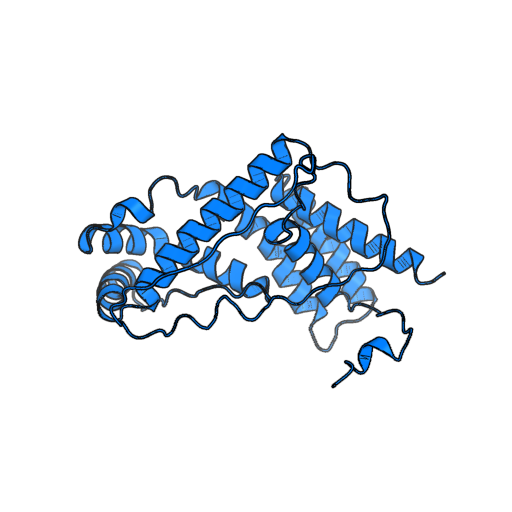 634 C C . HIS A 1 81 ? 24.257 6.466 -0.181 1.00 43.97 81 HIS A C 1
ATOM 636 O O . HIS A 1 81 ? 23.494 7.065 -0.927 1.00 43.97 81 HIS A O 1
ATOM 642 N N . VAL A 1 82 ? 23.841 5.925 0.967 1.00 51.91 82 VAL A N 1
ATOM 643 C CA . VAL A 1 82 ? 22.627 6.412 1.635 1.00 51.91 82 VAL A CA 1
ATOM 644 C C . VAL A 1 82 ? 23.078 7.510 2.586 1.00 51.91 82 VAL A C 1
ATOM 646 O O . VAL A 1 82 ? 23.865 7.257 3.501 1.00 51.91 82 VAL A O 1
ATOM 649 N N . THR A 1 83 ? 22.649 8.746 2.353 1.00 55.50 83 THR A N 1
ATOM 650 C CA . THR A 1 83 ? 22.969 9.848 3.268 1.00 55.50 83 THR A CA 1
ATOM 651 C C . THR A 1 83 ? 22.259 9.635 4.615 1.00 55.50 83 THR A C 1
ATOM 653 O O . THR A 1 83 ? 21.214 8.990 4.699 1.00 55.50 83 THR A O 1
ATOM 656 N N . TYR A 1 84 ? 22.796 10.173 5.717 1.00 54.19 84 TYR A N 1
ATOM 657 C CA . TYR A 1 84 ? 22.174 10.047 7.051 1.00 54.19 84 TYR A CA 1
ATOM 658 C C . TYR A 1 84 ? 20.704 10.521 7.070 1.00 54.19 84 TYR A C 1
ATOM 660 O O . TYR A 1 84 ? 19.859 9.946 7.757 1.00 54.19 84 TYR A O 1
ATOM 668 N N . ALA A 1 85 ? 20.382 11.539 6.264 1.00 54.72 85 ALA A N 1
ATOM 669 C CA . ALA A 1 85 ? 19.024 12.046 6.092 1.00 54.72 85 ALA A CA 1
ATOM 670 C C . ALA A 1 85 ? 18.090 11.019 5.422 1.00 54.72 85 ALA A C 1
ATOM 672 O O . ALA A 1 85 ? 16.965 10.821 5.882 1.00 54.72 85 ALA A O 1
ATOM 673 N N . GLU A 1 86 ? 18.567 10.313 4.394 1.00 59.75 86 GLU A N 1
ATOM 674 C CA . GLU A 1 86 ? 17.821 9.241 3.723 1.00 59.75 86 GLU A CA 1
ATOM 675 C C . GLU A 1 86 ? 17.585 8.040 4.655 1.00 59.75 86 GLU A C 1
ATOM 677 O O . GLU A 1 86 ? 16.481 7.488 4.674 1.00 59.75 86 GLU A O 1
ATOM 682 N N . LYS A 1 87 ? 18.568 7.680 5.498 1.00 64.56 87 LYS A N 1
ATOM 683 C CA . LYS A 1 87 ? 18.426 6.599 6.497 1.00 64.56 87 LYS A CA 1
ATOM 684 C C . LYS A 1 87 ? 17.313 6.903 7.509 1.00 64.56 87 LYS A C 1
ATOM 686 O O . LYS A 1 87 ? 16.477 6.039 7.793 1.00 64.56 87 LYS A O 1
ATOM 691 N N . ASN A 1 88 ? 17.254 8.137 8.011 1.00 65.69 88 ASN A N 1
ATOM 692 C CA . ASN A 1 88 ? 16.216 8.563 8.956 1.00 65.69 88 ASN A CA 1
ATOM 693 C C . ASN A 1 88 ? 14.822 8.578 8.314 1.00 65.69 88 ASN A C 1
ATOM 695 O O . ASN A 1 88 ? 13.845 8.161 8.937 1.00 65.69 88 ASN A O 1
ATOM 699 N N . PHE A 1 89 ? 14.728 8.998 7.052 1.00 71.69 89 PHE A N 1
ATOM 700 C CA . PHE A 1 89 ? 13.462 9.050 6.324 1.00 71.69 89 PHE A CA 1
ATOM 701 C C . PHE A 1 89 ? 12.862 7.654 6.075 1.00 71.69 89 PHE A C 1
ATOM 703 O O . PHE A 1 89 ? 11.675 7.437 6.328 1.00 71.69 89 PHE A O 1
ATOM 710 N N . ILE A 1 90 ? 13.673 6.677 5.650 1.00 76.75 90 ILE A N 1
ATOM 711 C CA . ILE A 1 90 ? 13.212 5.290 5.444 1.00 76.75 90 ILE A CA 1
ATOM 712 C C . ILE A 1 90 ? 12.815 4.626 6.768 1.00 76.75 90 ILE A C 1
ATOM 714 O O . ILE A 1 90 ? 11.801 3.926 6.833 1.00 76.75 90 ILE A O 1
ATOM 718 N N . THR A 1 91 ? 13.569 4.879 7.841 1.00 77.81 91 THR A N 1
ATOM 719 C CA . THR A 1 91 ? 13.237 4.368 9.180 1.00 77.81 91 THR A CA 1
ATOM 720 C C . THR A 1 91 ? 11.871 4.887 9.635 1.00 77.81 91 THR A C 1
ATOM 722 O O . THR A 1 91 ? 11.016 4.095 10.033 1.00 77.81 91 THR A O 1
ATOM 725 N N . ASN A 1 92 ? 11.606 6.183 9.447 1.00 84.25 92 ASN A N 1
ATOM 726 C CA . ASN A 1 92 ? 10.316 6.795 9.766 1.00 84.25 92 ASN A CA 1
ATOM 727 C C . ASN A 1 92 ? 9.151 6.215 8.932 1.00 84.25 92 ASN A C 1
ATOM 729 O O . ASN A 1 92 ? 8.081 5.900 9.467 1.00 84.25 92 ASN A O 1
ATOM 733 N N . ILE A 1 93 ? 9.357 5.979 7.627 1.00 85.75 93 ILE A N 1
ATOM 734 C CA . ILE A 1 93 ? 8.365 5.287 6.783 1.00 85.75 93 ILE A CA 1
ATOM 735 C C . ILE A 1 93 ? 8.040 3.906 7.364 1.00 85.75 93 ILE A C 1
ATOM 737 O O . ILE A 1 93 ? 6.868 3.553 7.517 1.00 85.75 93 ILE A O 1
ATOM 741 N N . ASN A 1 94 ? 9.063 3.126 7.710 1.00 86.75 94 ASN A N 1
ATOM 742 C CA . ASN A 1 94 ? 8.889 1.767 8.211 1.00 86.75 94 ASN A CA 1
ATOM 743 C C . ASN A 1 94 ? 8.182 1.721 9.566 1.00 86.75 94 ASN A C 1
ATOM 745 O O . ASN A 1 94 ? 7.302 0.877 9.770 1.00 86.75 94 ASN A O 1
ATOM 749 N N . GLU A 1 95 ? 8.502 2.646 10.467 1.00 88.00 95 GLU A N 1
ATOM 750 C CA . GLU A 1 95 ? 7.800 2.811 11.738 1.00 88.00 95 GLU A CA 1
ATOM 751 C C . GLU A 1 95 ? 6.331 3.183 11.528 1.00 88.00 95 GLU A C 1
ATOM 753 O O . GLU A 1 95 ? 5.441 2.554 12.108 1.00 88.00 95 GLU A O 1
ATOM 758 N N . THR A 1 96 ? 6.058 4.141 10.641 1.00 90.19 96 THR A N 1
ATOM 759 C CA . THR A 1 96 ? 4.694 4.569 10.313 1.00 90.19 96 THR A CA 1
ATOM 760 C C . THR A 1 96 ? 3.876 3.420 9.722 1.00 90.19 96 THR A C 1
ATOM 762 O O . THR A 1 96 ? 2.761 3.148 10.175 1.00 90.19 96 THR A O 1
ATOM 765 N N . ILE A 1 97 ? 4.435 2.664 8.771 1.00 90.12 97 ILE A N 1
ATOM 766 C CA . ILE A 1 97 ? 3.765 1.488 8.203 1.00 90.12 97 ILE A CA 1
ATOM 767 C C . ILE A 1 97 ? 3.546 0.418 9.285 1.00 90.12 97 ILE A C 1
ATOM 769 O O . ILE A 1 97 ? 2.485 -0.207 9.320 1.00 90.12 97 ILE A O 1
ATOM 773 N N . LYS A 1 98 ? 4.503 0.200 10.197 1.00 90.12 98 LYS A N 1
ATOM 774 C CA . LYS A 1 98 ? 4.353 -0.759 11.306 1.00 90.12 98 LYS A CA 1
ATOM 775 C C . LYS A 1 98 ? 3.191 -0.381 12.228 1.00 90.12 98 LYS A C 1
ATOM 777 O O . LYS A 1 98 ? 2.408 -1.261 12.585 1.00 90.12 98 LYS A O 1
ATOM 782 N N . LYS A 1 99 ? 3.022 0.905 12.555 1.00 90.88 99 LYS A N 1
ATOM 783 C CA . LYS A 1 99 ? 1.865 1.394 13.327 1.00 90.88 99 LYS A CA 1
ATOM 784 C C . LYS A 1 99 ? 0.550 1.115 12.600 1.00 90.88 99 LYS A C 1
ATOM 786 O O . LYS A 1 99 ? -0.356 0.527 13.187 1.00 90.88 99 LYS A O 1
ATOM 791 N N . ILE A 1 100 ? 0.477 1.425 11.304 1.00 91.88 100 ILE A N 1
ATOM 792 C CA . ILE A 1 100 ? -0.710 1.143 10.479 1.00 91.88 100 ILE A CA 1
ATOM 793 C C . ILE A 1 100 ? -1.031 -0.353 10.468 1.00 91.88 100 ILE A C 1
ATOM 795 O O . ILE A 1 100 ? -2.181 -0.736 10.678 1.00 91.88 100 ILE A O 1
ATOM 799 N N . ARG A 1 101 ? -0.022 -1.219 10.300 1.00 92.69 101 ARG A N 1
ATOM 800 C CA . ARG A 1 101 ? -0.205 -2.677 10.377 1.00 92.69 101 ARG A CA 1
ATOM 801 C C . ARG A 1 101 ? -0.784 -3.106 11.720 1.00 92.69 101 ARG A C 1
ATOM 803 O O . ARG A 1 101 ? -1.631 -3.992 11.738 1.00 92.69 101 ARG A O 1
ATOM 810 N N . ASN A 1 102 ? -0.353 -2.505 12.827 1.00 92.81 102 ASN A N 1
ATOM 811 C CA . ASN A 1 102 ? -0.879 -2.829 14.154 1.00 92.81 102 ASN A CA 1
ATOM 812 C C . ASN A 1 102 ? -2.355 -2.437 14.288 1.00 92.81 102 ASN A C 1
ATOM 814 O O . ASN A 1 102 ? -3.156 -3.266 14.718 1.00 92.81 102 ASN A O 1
ATOM 818 N N . VAL A 1 103 ? -2.730 -1.239 13.829 1.00 92.38 103 VAL A N 1
ATOM 819 C CA . VAL A 1 103 ? -4.134 -0.794 13.798 1.00 92.38 103 VAL A CA 1
ATOM 820 C C . VAL A 1 103 ? -4.983 -1.729 12.934 1.00 92.38 103 VAL A C 1
ATOM 822 O O . VAL A 1 103 ? -6.029 -2.209 13.360 1.00 92.38 103 VAL A O 1
ATOM 825 N N . VAL A 1 104 ? -4.513 -2.075 11.734 1.00 92.50 104 VAL A N 1
ATOM 826 C CA . VAL A 1 104 ? -5.205 -3.022 10.847 1.00 92.50 104 VAL A CA 1
ATOM 827 C C . VAL A 1 104 ? -5.338 -4.404 11.497 1.00 92.50 104 VAL A C 1
ATOM 829 O O . VAL A 1 104 ? -6.402 -5.023 11.420 1.00 92.50 104 VAL A O 1
ATOM 832 N N . LYS A 1 105 ? -4.282 -4.901 12.154 1.00 93.81 105 LYS A N 1
ATOM 833 C CA . LYS A 1 105 ? -4.300 -6.182 12.877 1.00 93.81 105 LYS A CA 1
ATOM 834 C C . LYS A 1 105 ? -5.326 -6.171 14.009 1.00 93.81 105 LYS A C 1
ATOM 836 O O . LYS A 1 105 ? -5.995 -7.184 14.189 1.00 93.81 105 LYS A O 1
ATOM 841 N N . LEU A 1 106 ? -5.481 -5.058 14.727 1.00 92.81 106 LEU A N 1
ATOM 842 C CA . LEU A 1 106 ? -6.453 -4.917 15.815 1.00 92.81 106 LEU A CA 1
ATOM 843 C C . LEU A 1 106 ? -7.877 -5.232 15.342 1.00 92.81 106 LEU A C 1
ATOM 845 O O . LEU A 1 106 ? -8.546 -6.095 15.910 1.00 92.81 106 LEU A O 1
ATOM 849 N N . PHE A 1 107 ? -8.307 -4.577 14.262 1.00 93.19 107 PHE A N 1
ATOM 850 C CA . PHE A 1 107 ? -9.641 -4.771 13.696 1.00 93.19 107 PHE A CA 1
ATOM 851 C C . PHE A 1 107 ? -9.781 -6.120 12.988 1.00 93.19 107 PHE A C 1
ATOM 853 O O . PHE A 1 107 ? -10.825 -6.748 13.078 1.00 93.19 107 PHE A O 1
ATOM 860 N N . ARG A 1 108 ? -8.730 -6.635 12.337 1.00 92.44 108 ARG A N 1
ATOM 861 C CA . ARG A 1 108 ? -8.801 -7.961 11.697 1.00 92.44 108 ARG A CA 1
ATOM 862 C C . ARG A 1 108 ? -8.889 -9.124 12.683 1.00 92.44 108 ARG A C 1
ATOM 864 O O . ARG A 1 108 ? -9.488 -10.137 12.341 1.00 92.44 108 ARG A O 1
ATOM 871 N N . LYS A 1 109 ? -8.242 -9.022 13.848 1.00 92.25 109 LYS A N 1
ATOM 872 C CA . LYS A 1 109 ? -8.172 -10.117 14.830 1.00 92.25 109 LYS A CA 1
ATOM 873 C C . LYS A 1 109 ? -9.417 -10.216 15.708 1.00 92.25 109 LYS A C 1
ATOM 875 O O . LYS A 1 109 ? -9.707 -11.294 16.208 1.00 92.25 109 LYS A O 1
ATOM 880 N N . SER A 1 110 ? -10.133 -9.113 15.915 1.00 91.94 110 SER A N 1
ATOM 881 C CA . SER A 1 110 ? -11.301 -9.074 16.794 1.00 91.94 110 SER A CA 1
ATOM 882 C C . SER A 1 110 ? -12.566 -8.751 15.995 1.00 91.94 110 SER A C 1
ATOM 884 O O . SER A 1 110 ? -12.741 -7.597 15.598 1.00 91.94 110 SER A O 1
ATOM 886 N N . PRO A 1 111 ? -13.475 -9.728 15.796 1.00 93.00 111 PRO A N 1
ATOM 887 C CA . PRO A 1 111 ? -14.761 -9.493 15.137 1.00 93.00 111 PRO A CA 1
ATOM 888 C C . PRO A 1 111 ? -15.562 -8.373 15.809 1.00 93.00 111 PRO A C 1
ATOM 890 O O . PRO A 1 111 ? -16.057 -7.484 15.134 1.00 93.00 111 PRO A O 1
ATOM 893 N N . ILE A 1 112 ? -15.571 -8.340 17.145 1.00 94.00 112 ILE A N 1
ATOM 894 C CA . ILE A 1 112 ? -16.281 -7.321 17.930 1.00 94.00 112 ILE A CA 1
ATOM 895 C C . ILE A 1 112 ? -15.732 -5.917 17.638 1.00 94.00 112 ILE A C 1
ATOM 897 O O . ILE A 1 112 ? -16.496 -4.989 17.377 1.00 94.00 112 ILE A O 1
ATOM 901 N N . LYS A 1 113 ? -14.401 -5.741 17.645 1.00 93.94 113 LYS A N 1
ATOM 902 C CA . LYS A 1 113 ? -13.787 -4.445 17.306 1.00 93.94 113 LYS A CA 1
ATOM 903 C C . LYS A 1 113 ? -14.035 -4.086 15.835 1.00 93.94 113 LYS A C 1
ATOM 905 O O . LYS A 1 113 ? -14.224 -2.911 15.523 1.00 93.94 113 LYS A O 1
ATOM 910 N N . ASN A 1 114 ? -14.062 -5.071 14.933 1.00 93.94 114 ASN A N 1
ATOM 911 C CA . ASN A 1 114 ? -14.404 -4.849 13.528 1.00 93.94 114 ASN A CA 1
ATOM 912 C C . ASN A 1 114 ? -15.850 -4.376 13.353 1.00 93.94 114 ASN A C 1
ATOM 914 O O . ASN A 1 114 ? -16.075 -3.468 12.565 1.00 93.94 114 ASN A O 1
ATOM 918 N N . ASP A 1 115 ? -16.810 -4.929 14.092 1.00 94.25 115 ASP A N 1
ATOM 919 C CA . ASP A 1 115 ? -18.215 -4.518 14.007 1.00 94.25 115 ASP A CA 1
ATOM 920 C C . ASP A 1 115 ? -18.392 -3.045 14.407 1.00 94.25 115 ASP A C 1
ATOM 922 O O . ASP A 1 115 ? -19.113 -2.298 13.739 1.00 94.25 115 ASP A O 1
ATOM 926 N N . ILE A 1 116 ? -17.658 -2.595 15.434 1.00 94.19 116 ILE A N 1
ATOM 927 C CA . ILE A 1 116 ? -17.601 -1.180 15.838 1.00 94.19 116 ILE A CA 1
ATOM 928 C C . ILE A 1 116 ? -17.044 -0.317 14.698 1.00 94.19 116 ILE A C 1
ATOM 930 O O . ILE A 1 116 ? -17.633 0.706 14.353 1.00 94.19 116 ILE A O 1
ATOM 934 N N . LEU A 1 117 ? -15.946 -0.740 14.064 1.00 94.38 117 LEU A N 1
ATOM 935 C CA . LEU A 1 117 ? -15.402 -0.039 12.899 1.00 94.38 117 LEU A CA 1
ATOM 936 C C . LEU A 1 117 ? -16.409 0.002 11.741 1.00 94.38 117 LEU A C 1
ATOM 938 O O . LEU A 1 117 ? -16.632 1.064 11.163 1.00 94.38 117 LEU A O 1
ATOM 942 N N . GLN A 1 118 ? -17.037 -1.127 11.404 1.00 95.62 118 GLN A N 1
ATOM 943 C CA . GLN A 1 118 ? -17.981 -1.205 10.290 1.00 95.62 118 GLN A CA 1
ATOM 944 C C . GLN A 1 118 ? -19.218 -0.337 10.519 1.00 95.62 118 GLN A C 1
ATOM 946 O O . GLN A 1 118 ? -19.768 0.172 9.545 1.00 95.62 118 GLN A O 1
ATOM 951 N N . LYS A 1 119 ? -19.628 -0.098 11.770 1.00 95.25 119 LYS A N 1
ATOM 952 C CA . LYS A 1 119 ? -20.673 0.883 12.086 1.00 95.25 119 LYS A CA 1
ATOM 953 C C . LYS A 1 119 ? -20.291 2.279 11.579 1.00 95.25 119 LYS A C 1
ATOM 955 O O . LYS A 1 119 ? -21.026 2.850 10.779 1.00 95.25 119 LYS A O 1
ATOM 960 N N . TYR A 1 120 ? -19.111 2.778 11.951 1.00 94.88 120 TYR A N 1
ATOM 961 C CA . TYR A 1 120 ? -18.624 4.087 11.498 1.00 94.88 120 TYR A CA 1
ATOM 962 C C . TYR A 1 120 ? -18.370 4.143 9.991 1.00 94.88 120 TYR A C 1
ATOM 964 O O . TYR A 1 120 ? -18.662 5.143 9.339 1.00 94.88 120 TYR A O 1
ATOM 972 N N . VAL A 1 121 ? -17.862 3.056 9.410 1.00 93.06 121 VAL A N 1
ATOM 973 C CA . VAL A 1 121 ? -17.631 2.970 7.965 1.00 93.06 121 VAL A CA 1
ATOM 974 C C . VAL A 1 121 ? -18.956 3.003 7.190 1.00 93.06 121 VAL A C 1
ATOM 976 O O . VAL A 1 121 ? -19.054 3.715 6.194 1.00 93.06 121 VAL A O 1
ATOM 979 N N . LYS A 1 122 ? -19.998 2.298 7.651 1.00 94.75 122 LYS A N 1
ATOM 980 C CA . LYS A 1 122 ? -21.339 2.358 7.047 1.00 94.75 122 LYS A CA 1
ATOM 981 C C . LYS A 1 122 ? -21.955 3.747 7.160 1.00 94.75 122 LYS A C 1
ATOM 983 O O . LYS A 1 122 ? -22.550 4.211 6.194 1.00 94.75 122 LYS A O 1
ATOM 988 N N . GLU A 1 123 ? -21.807 4.397 8.311 1.00 93.12 123 GLU A N 1
ATOM 989 C CA . GLU A 1 123 ? -22.314 5.753 8.539 1.00 93.12 123 GLU A CA 1
ATOM 990 C C . GLU A 1 123 ? -21.649 6.782 7.608 1.00 93.12 123 GLU A C 1
ATOM 992 O O . GLU A 1 123 ? -22.332 7.654 7.079 1.00 93.12 123 GLU A O 1
ATOM 997 N N . GLU A 1 124 ? -20.339 6.672 7.365 1.00 92.38 124 GLU A N 1
ATOM 998 C CA . GLU A 1 124 ? -19.594 7.637 6.541 1.00 92.38 124 GLU A CA 1
ATOM 999 C C . GLU A 1 124 ? -19.618 7.330 5.036 1.00 92.38 124 GLU A C 1
ATOM 1001 O O . GLU A 1 124 ? -19.663 8.249 4.220 1.00 92.38 124 GLU A O 1
ATOM 1006 N N . PHE A 1 125 ? -19.572 6.052 4.647 1.00 90.19 125 PHE A N 1
ATOM 1007 C CA . PHE A 1 125 ? -19.380 5.634 3.252 1.00 90.19 125 PHE A CA 1
ATOM 1008 C C . PHE A 1 125 ? -20.578 4.886 2.655 1.00 90.19 125 PHE A C 1
ATOM 1010 O O . PHE A 1 125 ? -20.535 4.516 1.480 1.00 90.19 125 PHE A O 1
ATOM 1017 N N . GLY A 1 126 ? -21.624 4.613 3.441 1.00 87.50 126 GLY A N 1
ATOM 1018 C CA . GLY A 1 126 ? -22.836 3.915 2.997 1.00 87.50 126 GLY A CA 1
ATOM 1019 C C . GLY A 1 126 ? -22.650 2.428 2.670 1.00 87.50 126 GLY A C 1
ATOM 1020 O O . GLY A 1 126 ? -23.600 1.768 2.255 1.00 87.50 126 GLY A O 1
ATOM 1021 N N . CYS A 1 127 ? -21.447 1.879 2.843 1.00 87.62 127 CYS A N 1
ATOM 1022 C CA . CYS A 1 127 ? -21.134 0.472 2.607 1.00 87.62 127 CYS A CA 1
ATOM 1023 C C . CYS A 1 127 ? -20.068 -0.027 3.586 1.00 87.62 127 CYS A C 1
ATOM 1025 O O . CYS A 1 127 ? -19.337 0.766 4.171 1.00 87.62 127 CYS A O 1
ATOM 1027 N N . GLU A 1 128 ? -19.970 -1.345 3.755 1.00 88.44 128 GLU A N 1
ATOM 1028 C CA . GLU A 1 128 ? -18.887 -1.958 4.526 1.00 88.44 128 GLU A CA 1
ATOM 1029 C C . GLU A 1 128 ? -17.567 -1.885 3.761 1.00 88.44 128 GLU A C 1
ATOM 1031 O O . GLU A 1 128 ? -17.494 -2.173 2.563 1.00 88.44 128 GLU A O 1
ATOM 1036 N N . LYS A 1 129 ? -16.493 -1.550 4.475 1.00 88.38 129 LYS A N 1
ATOM 1037 C CA . LYS A 1 129 ? -15.129 -1.584 3.945 1.00 88.38 129 LYS A CA 1
ATOM 1038 C C . LYS A 1 129 ? -14.252 -2.328 4.930 1.00 88.38 129 LYS A C 1
ATOM 1040 O O . LYS A 1 129 ? -13.872 -1.810 5.977 1.00 88.38 129 LYS A O 1
ATOM 1045 N N . MET A 1 130 ? -13.892 -3.547 4.553 1.00 86.94 130 MET A N 1
ATOM 1046 C CA . MET A 1 130 ? -12.927 -4.340 5.300 1.00 86.94 130 MET A CA 1
ATOM 1047 C C . MET A 1 130 ? -11.538 -3.703 5.232 1.00 86.94 130 MET A C 1
ATOM 1049 O O . MET A 1 130 ? -11.082 -3.281 4.164 1.00 86.94 130 MET A O 1
ATOM 1053 N N . VAL A 1 131 ? -10.854 -3.681 6.374 1.00 87.06 131 VAL A N 1
ATOM 1054 C CA . VAL A 1 131 ? -9.418 -3.403 6.435 1.00 87.06 131 VAL A CA 1
ATOM 1055 C C . VAL A 1 131 ? -8.637 -4.577 5.838 1.00 87.06 131 VAL A C 1
ATOM 1057 O O . VAL A 1 131 ? -8.957 -5.744 6.074 1.00 87.06 131 VAL A O 1
ATOM 1060 N N . CYS A 1 132 ? -7.589 -4.288 5.070 1.00 87.56 132 CYS A N 1
ATOM 1061 C CA . CYS A 1 132 ? -6.705 -5.297 4.491 1.00 87.56 132 CYS A CA 1
ATOM 1062 C C . CYS A 1 132 ? -5.301 -5.173 5.087 1.00 87.56 132 CYS A C 1
ATOM 1064 O O . CYS A 1 132 ? -4.830 -4.070 5.329 1.00 87.56 132 CYS A O 1
ATOM 1066 N N . LEU A 1 133 ? -4.651 -6.312 5.343 1.00 87.12 133 LEU A N 1
ATOM 1067 C CA . LEU A 1 133 ? -3.260 -6.358 5.806 1.00 87.12 133 LEU A CA 1
ATOM 1068 C C . LEU A 1 133 ? -2.370 -6.660 4.605 1.00 87.12 133 LEU A C 1
ATOM 1070 O O . LEU A 1 133 ? -2.738 -7.495 3.775 1.00 87.12 133 LEU A O 1
ATOM 1074 N N . ASP A 1 134 ? -1.226 -5.993 4.521 1.00 88.06 134 ASP A N 1
ATOM 1075 C CA . ASP A 1 134 ? -0.253 -6.240 3.470 1.00 88.06 134 ASP A CA 1
ATOM 1076 C C . ASP A 1 134 ? 0.512 -7.554 3.673 1.00 88.06 134 ASP A C 1
ATOM 1078 O O . ASP A 1 134 ? 0.610 -8.107 4.769 1.00 88.06 134 ASP A O 1
ATOM 1082 N N . THR A 1 135 ? 1.090 -8.044 2.585 1.00 77.56 135 THR A N 1
ATOM 1083 C CA . THR A 1 135 ? 2.029 -9.164 2.558 1.00 77.56 135 THR A CA 1
ATOM 1084 C C . THR A 1 135 ? 3.354 -8.653 2.007 1.00 77.56 135 THR A C 1
ATOM 1086 O O . THR A 1 135 ? 3.387 -8.117 0.897 1.00 77.56 135 THR A O 1
ATOM 1089 N N . LYS A 1 136 ? 4.453 -8.848 2.748 1.00 65.62 136 LYS A N 1
ATOM 1090 C CA . LYS A 1 136 ? 5.789 -8.326 2.389 1.00 65.62 136 LYS A CA 1
ATOM 1091 C C . LYS A 1 136 ? 6.228 -8.709 0.966 1.00 65.62 136 LYS A C 1
ATOM 1093 O O . LYS A 1 136 ? 6.878 -7.927 0.288 1.00 65.62 136 LYS A O 1
ATOM 1098 N N . THR A 1 137 ? 5.814 -9.885 0.495 1.00 62.50 137 THR A N 1
ATOM 1099 C CA . THR A 1 137 ? 6.191 -10.471 -0.802 1.00 62.50 137 THR A CA 1
ATOM 1100 C C . THR A 1 137 ? 5.430 -9.907 -2.007 1.00 62.50 137 THR A C 1
ATOM 1102 O O . THR A 1 137 ? 5.658 -10.338 -3.133 1.00 62.50 137 THR A O 1
ATOM 1105 N N . ARG A 1 138 ? 4.499 -8.961 -1.816 1.00 70.06 138 ARG A N 1
ATOM 1106 C CA . ARG A 1 138 ? 3.719 -8.382 -2.920 1.00 70.06 138 ARG A CA 1
ATOM 1107 C C . ARG A 1 138 ? 3.508 -6.890 -2.704 1.00 70.06 138 ARG A C 1
ATOM 1109 O O . ARG A 1 138 ? 2.591 -6.497 -1.987 1.00 70.06 138 ARG A O 1
ATOM 1116 N N . CYS A 1 139 ? 4.296 -6.057 -3.383 1.00 71.75 139 CYS A N 1
ATOM 1117 C CA . CYS A 1 139 ? 4.243 -4.588 -3.278 1.00 71.75 139 CYS A CA 1
ATOM 1118 C C . CYS A 1 139 ? 2.823 -4.006 -3.449 1.00 71.75 139 CYS A C 1
ATOM 1120 O O . CYS A 1 139 ? 2.434 -3.086 -2.732 1.00 71.75 139 CYS A O 1
ATOM 1122 N N . ASN A 1 140 ? 2.000 -4.607 -4.314 1.00 83.38 140 ASN A N 1
ATOM 1123 C CA . ASN A 1 140 ? 0.615 -4.175 -4.535 1.00 83.38 140 ASN A CA 1
ATOM 1124 C C . ASN A 1 140 ? -0.277 -4.322 -3.288 1.00 83.38 140 ASN A C 1
ATOM 1126 O O . ASN A 1 140 ? -1.258 -3.592 -3.145 1.00 83.38 140 ASN A O 1
ATOM 1130 N N . SER A 1 141 ? 0.042 -5.257 -2.387 1.00 86.00 141 SER A N 1
ATOM 1131 C CA . SER A 1 141 ? -0.716 -5.460 -1.146 1.00 86.00 141 SER A CA 1
ATOM 1132 C C . SER A 1 141 ? -0.472 -4.338 -0.133 1.00 86.00 141 SER A C 1
ATOM 1134 O O . SER A 1 141 ? -1.424 -3.891 0.503 1.00 86.00 141 SER A O 1
ATOM 1136 N N . LEU A 1 142 ? 0.762 -3.819 -0.054 1.00 89.44 142 LEU A N 1
ATOM 1137 C CA . LEU A 1 142 ? 1.098 -2.659 0.772 1.00 89.44 142 LEU A CA 1
ATOM 1138 C C . LEU A 1 142 ? 0.363 -1.416 0.284 1.00 89.44 142 LEU A C 1
ATOM 1140 O O . LEU A 1 142 ? -0.307 -0.762 1.077 1.00 89.44 142 LEU A O 1
ATOM 1144 N N . LEU A 1 143 ? 0.425 -1.135 -1.021 1.00 91.31 143 LEU A N 1
ATOM 1145 C CA . LEU A 1 143 ? -0.315 -0.019 -1.610 1.00 91.31 143 LEU A CA 1
ATOM 1146 C C . LEU A 1 143 ? -1.816 -0.125 -1.298 1.00 91.31 143 LEU A C 1
ATOM 1148 O O . LEU A 1 143 ? -2.405 0.838 -0.822 1.00 91.31 143 LEU A O 1
ATOM 1152 N N . SER A 1 144 ? -2.405 -1.312 -1.473 1.00 91.94 144 SER A N 1
ATOM 1153 C CA . SER A 1 144 ? -3.831 -1.538 -1.194 1.00 91.94 144 SER A CA 1
ATOM 1154 C C . SER A 1 144 ? -4.187 -1.308 0.281 1.00 91.94 144 SER A C 1
ATOM 1156 O O . SER A 1 144 ? -5.229 -0.719 0.569 1.00 91.94 144 SER A O 1
ATOM 1158 N N . MET A 1 145 ? -3.329 -1.740 1.216 1.00 94.06 145 MET A N 1
ATOM 1159 C CA . MET A 1 145 ? -3.505 -1.486 2.651 1.00 94.06 145 MET A CA 1
ATOM 1160 C C . MET A 1 145 ? -3.454 0.008 2.964 1.00 94.06 145 MET A C 1
ATOM 1162 O O . MET A 1 145 ? -4.333 0.509 3.660 1.00 94.06 145 MET A O 1
ATOM 1166 N N . LEU A 1 146 ? -2.448 0.720 2.452 1.00 93.06 146 LEU A N 1
ATOM 1167 C CA . LEU A 1 146 ? -2.276 2.145 2.728 1.00 93.06 146 LEU A CA 1
ATOM 1168 C C . LEU A 1 146 ? -3.391 2.988 2.093 1.00 93.06 146 LEU A C 1
ATOM 1170 O O . LEU A 1 146 ? -3.919 3.877 2.753 1.00 93.06 146 LEU A O 1
ATOM 1174 N N . GLU A 1 147 ? -3.804 2.686 0.859 1.00 93.62 147 GLU A N 1
ATOM 1175 C CA . GLU A 1 147 ? -4.937 3.353 0.202 1.00 93.62 147 GLU A CA 1
ATOM 1176 C C . GLU A 1 147 ? -6.231 3.160 0.992 1.00 93.62 147 GLU A C 1
ATOM 1178 O O . GLU A 1 147 ? -6.912 4.138 1.299 1.00 93.62 147 GLU A O 1
ATOM 1183 N N . ARG A 1 148 ? -6.539 1.915 1.383 1.00 93.38 148 ARG A N 1
ATOM 1184 C CA . ARG A 1 148 ? -7.731 1.619 2.182 1.00 93.38 148 ARG A CA 1
ATOM 1185 C C . ARG A 1 148 ? -7.672 2.319 3.533 1.00 93.38 148 ARG A C 1
ATOM 1187 O O . ARG A 1 148 ? -8.661 2.910 3.944 1.00 93.38 148 ARG A O 1
ATOM 1194 N N . PHE A 1 149 ? -6.525 2.282 4.207 1.00 93.06 149 PHE A N 1
ATOM 1195 C CA . PHE A 1 149 ? -6.340 2.940 5.496 1.00 93.06 149 PHE A CA 1
ATOM 1196 C C . PHE A 1 149 ? -6.556 4.455 5.403 1.00 93.06 149 PHE A C 1
ATOM 1198 O O . PHE A 1 149 ? -7.263 5.017 6.233 1.00 93.06 149 PHE A O 1
ATOM 1205 N N . LEU A 1 150 ? -6.000 5.111 4.377 1.00 93.44 150 LEU A N 1
ATOM 1206 C CA . LEU A 1 150 ? -6.203 6.543 4.140 1.00 93.44 150 LEU A CA 1
ATOM 1207 C C . LEU A 1 150 ? -7.659 6.882 3.807 1.00 93.44 150 LEU A C 1
ATOM 1209 O O . LEU A 1 150 ? -8.139 7.936 4.222 1.00 93.44 150 LEU A O 1
ATOM 1213 N N . GLU A 1 151 ? -8.346 6.004 3.077 1.00 93.19 151 GLU A N 1
ATOM 1214 C CA . GLU A 1 151 ? -9.748 6.167 2.692 1.00 93.19 151 GLU A CA 1
ATOM 1215 C C . GLU A 1 151 ? -10.679 6.165 3.910 1.00 93.19 151 GLU A C 1
ATOM 1217 O O . GLU A 1 151 ? -11.529 7.042 4.013 1.00 93.19 151 GLU A O 1
ATOM 1222 N N . ILE A 1 152 ? -10.503 5.225 4.847 1.00 93.06 152 ILE A N 1
ATOM 1223 C CA . ILE A 1 152 ? -11.384 5.070 6.021 1.00 93.06 152 ILE A CA 1
ATOM 1224 C C . ILE A 1 152 ? -10.788 5.629 7.324 1.00 93.06 152 ILE A C 1
ATOM 1226 O O . ILE A 1 152 ? -11.255 5.294 8.413 1.00 93.06 152 ILE A O 1
ATOM 1230 N N . LYS A 1 153 ? -9.754 6.478 7.242 1.00 92.88 153 LYS A N 1
ATOM 1231 C CA . LYS A 1 153 ? -9.005 6.971 8.415 1.00 92.88 153 LYS A CA 1
ATOM 1232 C C . LYS A 1 153 ? -9.884 7.655 9.470 1.00 92.88 153 LYS A C 1
ATOM 1234 O O . LYS A 1 153 ? -9.629 7.492 10.656 1.00 92.88 153 LYS A O 1
ATOM 1239 N N . SER A 1 154 ? -10.921 8.385 9.054 1.00 93.00 154 SER A N 1
ATOM 1240 C CA . SER A 1 154 ? -11.879 9.055 9.947 1.00 93.00 154 SER A CA 1
ATOM 1241 C C . SER A 1 154 ? -12.692 8.051 10.761 1.00 93.00 154 SER A C 1
ATOM 1243 O O . SER A 1 154 ? -12.753 8.161 11.987 1.00 93.00 154 SER A O 1
ATOM 1245 N N . ALA A 1 155 ? -13.237 7.033 10.094 1.00 93.88 155 ALA A N 1
ATOM 1246 C CA . ALA A 1 155 ? -13.959 5.944 10.738 1.00 93.88 155 ALA A CA 1
ATOM 1247 C C . ALA A 1 155 ? -13.051 5.141 11.687 1.00 93.88 155 ALA A C 1
ATOM 1249 O O . ALA A 1 155 ? -13.467 4.811 12.795 1.00 93.88 155 ALA A O 1
ATOM 1250 N N . ILE A 1 156 ? -11.794 4.887 11.296 1.00 93.19 156 ILE A N 1
ATOM 1251 C CA . ILE A 1 156 ? -10.791 4.245 12.162 1.00 93.19 156 ILE A CA 1
ATOM 1252 C C . ILE A 1 156 ? -10.547 5.078 13.422 1.00 93.19 156 ILE A C 1
ATOM 1254 O O . ILE A 1 156 ? -10.591 4.532 14.520 1.00 93.19 156 ILE A O 1
ATOM 1258 N N . SER A 1 157 ? -10.323 6.389 13.291 1.00 93.62 157 SER A N 1
ATOM 1259 C CA . SER A 1 157 ? -10.096 7.264 14.444 1.00 93.62 157 SER A CA 1
ATOM 1260 C C . SER A 1 157 ? -11.273 7.254 15.421 1.00 93.62 157 SER A C 1
ATOM 1262 O O . SER A 1 157 ? -11.049 7.128 16.621 1.00 93.62 157 SER A O 1
ATOM 1264 N N . LYS A 1 158 ? -12.518 7.319 14.929 1.00 94.06 158 LYS A N 1
ATOM 1265 C CA . LYS A 1 158 ? -13.720 7.224 15.778 1.00 94.06 158 LYS A CA 1
ATOM 1266 C C . LYS A 1 158 ? -13.832 5.865 16.468 1.00 94.06 158 LYS A C 1
ATOM 1268 O O . LYS A 1 158 ? -14.041 5.806 17.674 1.00 94.06 158 LYS A O 1
ATOM 1273 N N . ALA A 1 159 ? -13.617 4.781 15.723 1.00 93.75 159 ALA A N 1
ATOM 1274 C CA . ALA A 1 159 ? -13.663 3.429 16.269 1.00 93.75 159 ALA A CA 1
ATOM 1275 C C . ALA A 1 159 ? -12.603 3.202 17.357 1.00 93.75 159 ALA A C 1
ATOM 1277 O O . ALA A 1 159 ? -12.886 2.537 18.348 1.00 93.75 159 ALA A O 1
ATOM 1278 N N . LEU A 1 160 ? -11.399 3.762 17.191 1.00 94.00 160 LEU A N 1
ATOM 1279 C CA . LEU A 1 160 ? -10.322 3.665 18.179 1.00 94.00 160 LEU A CA 1
ATOM 1280 C C . LEU A 1 160 ? -10.645 4.402 19.484 1.00 94.00 160 LEU A C 1
ATOM 1282 O O . LEU A 1 160 ? -10.303 3.893 20.548 1.00 94.00 160 LEU A O 1
ATOM 1286 N N . ILE A 1 161 ? -11.334 5.545 19.410 1.00 93.69 161 ILE A N 1
ATOM 1287 C CA . ILE A 1 161 ? -11.811 6.280 20.593 1.00 93.69 161 ILE A CA 1
ATOM 1288 C C . ILE A 1 161 ? -12.828 5.434 21.370 1.00 93.69 161 ILE A C 1
ATOM 1290 O O . ILE A 1 161 ? -12.715 5.291 22.585 1.00 93.69 161 ILE A O 1
ATOM 1294 N N . ASP A 1 162 ? -13.780 4.807 20.676 1.00 93.75 162 ASP A N 1
ATOM 1295 C CA . ASP A 1 162 ? -14.809 3.975 21.314 1.00 93.75 162 ASP A CA 1
ATOM 1296 C C . ASP A 1 162 ? -14.235 2.756 22.044 1.00 93.75 162 ASP A C 1
ATOM 1298 O O . ASP A 1 162 ? -14.722 2.375 23.111 1.00 93.75 162 ASP A O 1
ATOM 1302 N N . ILE A 1 163 ? -13.193 2.139 21.483 1.00 93.81 163 ILE A N 1
ATOM 1303 C CA . ILE A 1 163 ? -12.537 0.973 22.088 1.00 93.81 163 ILE A CA 1
ATOM 1304 C C . ILE A 1 163 ? -11.413 1.344 23.065 1.00 93.81 163 ILE A C 1
ATOM 1306 O O . ILE A 1 163 ? -10.795 0.431 23.612 1.00 93.81 163 ILE A O 1
ATOM 1310 N N . LYS A 1 164 ? -11.172 2.643 23.304 1.00 91.38 164 LYS A N 1
ATOM 1311 C CA . LYS A 1 164 ? -10.130 3.184 24.199 1.00 91.38 164 LYS A CA 1
ATOM 1312 C C . LYS A 1 164 ? -8.693 2.819 23.790 1.00 91.38 164 LYS A C 1
ATOM 1314 O O . LYS A 1 164 ? -7.854 2.519 24.636 1.00 91.38 164 LYS A O 1
ATOM 1319 N N . GLU A 1 165 ? -8.428 2.792 22.484 1.00 91.38 165 GLU A N 1
ATOM 1320 C CA . GLU A 1 165 ? -7.122 2.474 21.874 1.00 91.38 165 GLU A CA 1
ATOM 1321 C C . GLU A 1 165 ? -6.618 3.638 20.993 1.00 91.38 165 GLU A C 1
ATOM 1323 O O . GLU A 1 165 ? -5.834 3.454 20.058 1.00 91.38 165 GLU A O 1
ATOM 1328 N N . GLU A 1 166 ? -7.071 4.866 21.257 1.00 88.31 166 GLU A N 1
ATOM 1329 C CA . GLU A 1 166 ? -6.769 6.067 20.468 1.00 88.31 166 GLU A CA 1
ATOM 1330 C C . GLU A 1 166 ? -5.268 6.390 20.393 1.00 88.31 166 GLU A C 1
ATOM 1332 O O . GLU A 1 166 ? -4.798 6.974 19.412 1.00 88.31 166 GLU A O 1
ATOM 1337 N N . GLN A 1 167 ? -4.497 5.924 21.381 1.00 86.50 167 GLN A N 1
ATOM 1338 C CA . GLN A 1 167 ? -3.038 6.043 21.437 1.00 86.50 167 GLN A CA 1
ATOM 1339 C C . GLN A 1 167 ? -2.354 5.413 20.210 1.00 86.50 167 GLN A C 1
ATOM 1341 O O . GLN A 1 167 ? -1.278 5.854 19.810 1.00 86.50 167 GLN A O 1
ATOM 1346 N N . MET A 1 168 ? -2.980 4.424 19.555 1.00 83.69 168 MET A N 1
ATOM 1347 C CA . MET A 1 168 ? -2.413 3.768 18.370 1.00 83.69 168 MET A CA 1
ATOM 1348 C C . MET A 1 168 ? -2.279 4.689 17.148 1.00 83.69 168 MET A C 1
ATOM 1350 O O . MET A 1 168 ? -1.505 4.386 16.240 1.00 83.69 168 MET A O 1
ATOM 1354 N N . MET A 1 169 ? -3.016 5.805 17.114 1.00 82.62 169 MET A N 1
ATOM 1355 C CA . MET A 1 169 ? -2.959 6.789 16.022 1.00 82.62 169 MET A CA 1
ATOM 1356 C C . MET A 1 169 ? -2.024 7.961 16.315 1.00 82.62 169 MET A C 1
ATOM 1358 O O . MET A 1 169 ? -1.817 8.813 15.448 1.00 82.62 169 MET A O 1
ATOM 1362 N N . VAL A 1 170 ? -1.445 8.018 17.515 1.00 81.44 170 VAL A N 1
ATOM 1363 C CA . VAL A 1 170 ? -0.522 9.083 17.903 1.00 81.44 170 VAL A CA 1
ATOM 1364 C C . VAL A 1 170 ? 0.759 8.965 17.074 1.00 81.44 170 VAL A C 1
ATOM 1366 O O . VAL A 1 170 ? 1.350 7.890 16.928 1.00 81.44 170 VAL A O 1
ATOM 1369 N N . ASN A 1 171 ? 1.197 10.092 16.509 1.00 78.88 171 ASN A N 1
ATOM 1370 C CA . ASN A 1 171 ? 2.386 10.179 15.657 1.00 78.88 171 ASN A CA 1
ATOM 1371 C C . ASN A 1 171 ? 2.308 9.288 14.400 1.00 78.88 171 ASN A C 1
ATOM 1373 O O . ASN A 1 171 ? 3.326 8.745 13.962 1.00 78.88 171 ASN A O 1
ATOM 1377 N N . VAL A 1 172 ? 1.108 9.064 13.851 1.00 83.62 172 VAL A N 1
ATOM 1378 C CA . VAL A 1 172 ? 0.953 8.521 12.494 1.00 83.62 172 VAL A CA 1
ATOM 1379 C C . VAL A 1 172 ? 1.053 9.679 11.505 1.00 83.62 172 VAL A C 1
ATOM 1381 O O . VAL A 1 172 ? 0.160 10.522 11.412 1.00 83.62 172 VAL A O 1
ATOM 1384 N N . GLU A 1 173 ? 2.145 9.717 10.749 1.00 87.81 173 GLU A N 1
ATOM 1385 C CA . GLU A 1 173 ? 2.401 10.765 9.763 1.00 87.81 173 GLU A CA 1
ATOM 1386 C C . GLU A 1 173 ? 1.661 10.482 8.449 1.00 87.81 173 GLU A C 1
ATOM 1388 O O . GLU A 1 173 ? 2.181 9.862 7.518 1.00 87.81 173 GLU A O 1
ATOM 1393 N N . PHE A 1 174 ? 0.413 10.940 8.350 1.00 88.44 174 PHE A N 1
ATOM 1394 C CA . PHE A 1 174 ? -0.408 10.728 7.152 1.00 88.44 174 PHE A CA 1
ATOM 1395 C C . PHE A 1 174 ? 0.189 11.328 5.871 1.00 88.44 174 PHE A C 1
ATOM 1397 O O . PHE A 1 174 ? -0.078 10.820 4.778 1.00 88.44 174 PHE A O 1
ATOM 1404 N N . GLU A 1 175 ? 0.994 12.386 5.980 1.00 89.44 175 GLU A N 1
ATOM 1405 C CA . GLU A 1 175 ? 1.707 12.987 4.846 1.00 89.44 175 GLU A CA 1
ATOM 1406 C C . GLU A 1 175 ? 2.768 12.032 4.281 1.00 89.44 175 GLU A C 1
ATOM 1408 O O . GLU A 1 175 ? 2.822 11.807 3.067 1.00 89.44 175 GLU A O 1
ATOM 1413 N N . THR A 1 176 ? 3.530 11.379 5.161 1.00 88.81 176 THR A N 1
ATOM 1414 C CA . THR A 1 176 ? 4.509 10.339 4.816 1.00 88.81 176 THR A CA 1
ATOM 1415 C C . THR A 1 176 ? 3.819 9.157 4.132 1.00 88.81 176 THR A C 1
ATOM 1417 O O . THR A 1 176 ? 4.227 8.734 3.049 1.00 88.81 176 THR A O 1
ATOM 1420 N N . VAL A 1 177 ? 2.690 8.686 4.678 1.00 91.25 177 VAL A N 1
ATOM 1421 C CA . VAL A 1 177 ? 1.885 7.608 4.067 1.00 91.25 177 VAL A CA 1
ATOM 1422 C C . VAL A 1 177 ? 1.377 8.002 2.680 1.00 91.25 177 VAL A C 1
ATOM 1424 O O . VAL A 1 177 ? 1.443 7.212 1.740 1.00 91.25 177 VAL A O 1
ATOM 1427 N N . THR A 1 178 ? 0.892 9.234 2.534 1.00 92.38 178 THR A N 1
ATOM 1428 C CA . THR A 1 178 ? 0.397 9.755 1.253 1.00 92.38 178 THR A CA 1
ATOM 1429 C C . THR A 1 178 ? 1.516 9.829 0.216 1.00 92.38 178 THR A C 1
ATOM 1431 O O . THR A 1 178 ? 1.297 9.493 -0.948 1.00 92.38 178 THR A O 1
ATOM 1434 N N . THR A 1 179 ? 2.721 10.219 0.631 1.00 91.50 179 THR A N 1
ATOM 1435 C CA . THR A 1 179 ? 3.914 10.251 -0.225 1.00 91.50 179 THR A CA 1
ATOM 1436 C C . THR A 1 179 ? 4.285 8.851 -0.712 1.00 91.50 179 THR A C 1
ATOM 1438 O O . THR A 1 179 ? 4.483 8.649 -1.909 1.00 91.50 179 THR A O 1
ATOM 1441 N N . VAL A 1 180 ? 4.274 7.857 0.183 1.00 91.06 180 VAL A N 1
ATOM 1442 C CA . VAL A 1 180 ? 4.527 6.451 -0.172 1.00 91.06 180 VAL A CA 1
ATOM 1443 C C . VAL A 1 180 ? 3.475 5.923 -1.151 1.00 91.06 180 VAL A C 1
ATOM 1445 O O . VAL A 1 180 ? 3.820 5.315 -2.163 1.00 91.06 180 VAL A O 1
ATOM 1448 N N . VAL A 1 181 ? 2.189 6.194 -0.904 1.00 92.81 181 VAL A N 1
ATOM 1449 C CA . VAL A 1 181 ? 1.096 5.796 -1.807 1.00 92.81 181 VAL A CA 1
ATOM 1450 C C . VAL A 1 181 ? 1.275 6.409 -3.196 1.00 92.81 181 VAL A C 1
ATOM 1452 O O . VAL A 1 181 ? 1.134 5.702 -4.193 1.00 92.81 181 VAL A O 1
ATOM 1455 N N . LYS A 1 182 ? 1.628 7.697 -3.285 1.00 92.31 182 LYS A N 1
ATOM 1456 C CA . LYS A 1 182 ? 1.904 8.362 -4.568 1.00 92.31 182 LYS A CA 1
ATOM 1457 C C . LYS A 1 182 ? 3.067 7.707 -5.317 1.00 92.31 182 LYS A C 1
ATOM 1459 O O . LYS A 1 182 ? 2.921 7.456 -6.509 1.00 92.31 182 LYS A O 1
ATOM 1464 N N . GLY A 1 183 ? 4.156 7.356 -4.630 1.00 91.06 183 GLY A N 1
ATOM 1465 C CA . GLY A 1 183 ? 5.306 6.686 -5.251 1.00 91.06 183 GLY A CA 1
ATOM 1466 C C . GLY A 1 183 ? 5.016 5.253 -5.705 1.00 91.06 183 GLY A C 1
ATOM 1467 O O . GLY A 1 183 ? 5.503 4.820 -6.745 1.00 91.06 183 GLY A O 1
ATOM 1468 N N . LEU A 1 184 ? 4.178 4.514 -4.971 1.00 91.19 184 LEU A N 1
ATOM 1469 C CA . LEU A 1 184 ? 3.838 3.124 -5.301 1.00 91.19 184 LEU A CA 1
ATOM 1470 C C . LEU A 1 184 ? 2.763 2.986 -6.394 1.00 91.19 184 LEU A C 1
ATOM 1472 O O . LEU A 1 184 ? 2.699 1.949 -7.057 1.00 91.19 184 LEU A O 1
ATOM 1476 N N . LYS A 1 185 ? 1.920 4.002 -6.608 1.00 92.69 185 LYS A N 1
ATOM 1477 C CA . LYS A 1 185 ? 0.883 4.001 -7.656 1.00 92.69 185 LYS A CA 1
ATOM 1478 C C . LYS A 1 185 ? 1.414 3.750 -9.074 1.00 92.69 185 LYS A C 1
ATOM 1480 O O . LYS A 1 185 ? 0.936 2.794 -9.692 1.00 92.69 185 LYS A O 1
ATOM 1485 N N . PRO A 1 186 ? 2.381 4.529 -9.602 1.00 93.38 186 PRO A N 1
ATOM 1486 C CA . PRO A 1 186 ? 2.914 4.283 -10.939 1.00 93.38 186 PRO A CA 1
ATOM 1487 C C . PRO A 1 186 ? 3.551 2.894 -11.024 1.00 93.38 186 PRO A C 1
ATOM 1489 O O . PRO A 1 186 ? 3.346 2.193 -12.012 1.00 93.38 186 PRO A O 1
ATOM 1492 N N . VAL A 1 187 ? 4.206 2.433 -9.951 1.00 91.31 187 VAL A N 1
ATOM 1493 C CA . VAL A 1 187 ? 4.802 1.091 -9.871 1.00 91.31 187 VAL A CA 1
ATOM 1494 C C . VAL A 1 187 ? 3.763 -0.015 -10.065 1.00 91.31 187 VAL A C 1
ATOM 1496 O O . VAL A 1 187 ? 3.988 -0.936 -10.850 1.00 91.31 187 VAL A O 1
ATOM 1499 N N . LYS A 1 188 ? 2.599 0.081 -9.409 1.00 92.19 188 LYS A N 1
ATOM 1500 C CA . LYS A 1 188 ? 1.499 -0.876 -9.604 1.00 92.19 188 LYS A CA 1
ATOM 1501 C C . LYS A 1 188 ? 1.002 -0.881 -11.052 1.00 92.19 188 LYS A C 1
ATOM 1503 O O . LYS A 1 188 ? 0.845 -1.958 -11.622 1.00 92.19 188 LYS A O 1
ATOM 1508 N N . ILE A 1 189 ? 0.789 0.297 -11.644 1.00 91.75 189 ILE A N 1
ATOM 1509 C CA . ILE A 1 189 ? 0.321 0.437 -13.034 1.00 91.75 189 ILE A CA 1
ATOM 1510 C C . ILE A 1 189 ? 1.325 -0.205 -14.002 1.00 91.75 189 ILE A C 1
ATOM 1512 O O . ILE A 1 189 ? 0.943 -0.997 -14.866 1.00 91.75 189 ILE A O 1
ATOM 1516 N N . GLY A 1 190 ? 2.617 0.082 -13.821 1.00 91.38 190 GLY A N 1
ATOM 1517 C CA . GLY A 1 190 ? 3.689 -0.504 -14.622 1.00 91.38 190 GLY A CA 1
ATOM 1518 C C . GLY A 1 190 ? 3.739 -2.030 -14.503 1.00 91.38 190 GLY A C 1
ATOM 1519 O O . GLY A 1 190 ? 3.799 -2.731 -15.515 1.00 91.38 190 GLY A O 1
ATOM 1520 N N . LEU A 1 191 ? 3.626 -2.562 -13.282 1.00 89.75 191 LEU A N 1
ATOM 1521 C CA . LEU A 1 191 ? 3.580 -4.007 -13.035 1.00 89.75 191 LEU A CA 1
ATOM 1522 C C . LEU A 1 191 ? 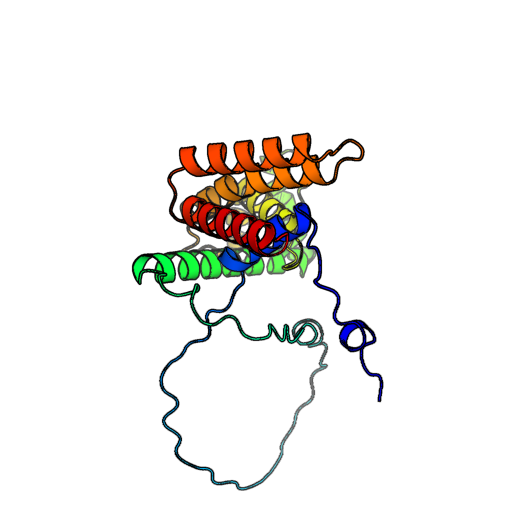2.378 -4.684 -13.697 1.00 89.75 191 LEU A C 1
ATOM 1524 O O . LEU A 1 191 ? 2.542 -5.720 -14.340 1.00 89.75 191 LEU A O 1
ATOM 1528 N N . GLU A 1 192 ? 1.179 -4.115 -13.569 1.00 91.31 192 GLU A N 1
ATOM 1529 C CA . GLU A 1 192 ? -0.031 -4.641 -14.211 1.00 91.31 192 GLU A CA 1
ATOM 1530 C C . GLU A 1 192 ? 0.111 -4.660 -15.738 1.00 91.31 192 GLU A C 1
ATOM 1532 O O . GLU A 1 192 ? -0.272 -5.639 -16.385 1.00 91.31 192 GLU A O 1
ATOM 1537 N N . LYS A 1 193 ? 0.733 -3.626 -16.318 1.00 92.06 193 LYS A N 1
ATOM 1538 C CA . LYS A 1 193 ? 0.991 -3.567 -17.758 1.00 92.06 193 LYS A CA 1
ATOM 1539 C C . LYS A 1 193 ? 2.003 -4.621 -18.212 1.00 92.06 193 LYS A C 1
ATOM 1541 O O . LYS A 1 193 ? 1.756 -5.295 -19.214 1.00 92.06 193 LYS A O 1
ATOM 1546 N N . LEU A 1 194 ? 3.091 -4.808 -17.466 1.00 89.38 194 LEU A N 1
ATOM 1547 C CA . LEU A 1 194 ? 4.117 -5.823 -17.741 1.00 89.38 194 LEU A CA 1
ATOM 1548 C C . LEU A 1 194 ? 3.607 -7.256 -17.584 1.00 89.38 194 LEU A C 1
ATOM 1550 O O . LEU A 1 194 ? 4.056 -8.148 -18.294 1.00 89.38 194 LEU A O 1
ATOM 1554 N N . CYS A 1 195 ? 2.664 -7.481 -16.670 1.00 88.19 195 CYS A N 1
ATOM 1555 C CA . CYS A 1 195 ? 2.063 -8.796 -16.443 1.00 88.19 195 CYS A CA 1
ATOM 1556 C C . CYS A 1 195 ? 0.886 -9.087 -17.390 1.00 88.19 195 CYS A C 1
ATOM 1558 O O . CYS A 1 195 ? 0.245 -10.135 -17.280 1.00 88.19 195 CYS A O 1
ATOM 1560 N N . SER A 1 196 ? 0.563 -8.170 -18.308 1.00 90.44 196 SER A N 1
ATOM 1561 C CA . SER A 1 196 ? -0.499 -8.372 -19.290 1.00 90.44 196 SER A CA 1
ATOM 1562 C C . SER A 1 196 ? -0.063 -9.343 -20.394 1.00 90.44 196 SER A C 1
ATOM 1564 O O . SER A 1 196 ? 1.100 -9.385 -20.784 1.00 90.44 196 SER A O 1
ATOM 1566 N N . ARG A 1 197 ? -1.011 -10.110 -20.951 1.00 89.19 197 ARG A N 1
ATOM 1567 C CA . ARG A 1 197 ? -0.732 -11.116 -22.001 1.00 89.19 197 ARG A CA 1
ATOM 1568 C C . ARG A 1 197 ? -0.078 -10.542 -23.263 1.00 89.19 197 ARG A C 1
ATOM 1570 O O . ARG A 1 197 ? 0.563 -11.281 -23.995 1.00 89.19 197 ARG A O 1
ATOM 1577 N N . ASN A 1 198 ? -0.252 -9.244 -23.507 1.00 88.38 198 ASN A N 1
ATOM 1578 C CA . ASN A 1 198 ? 0.243 -8.552 -24.696 1.00 88.38 198 ASN A CA 1
ATOM 1579 C C . ASN A 1 198 ? 1.536 -7.767 -24.416 1.00 88.38 198 ASN A C 1
ATOM 1581 O O . ASN A 1 198 ? 1.908 -6.912 -25.217 1.00 88.38 198 ASN A O 1
ATOM 1585 N N . ALA A 1 199 ? 2.183 -7.987 -23.266 1.00 88.75 199 ALA A N 1
ATOM 1586 C CA . ALA A 1 199 ? 3.425 -7.310 -22.929 1.00 88.75 199 ALA A CA 1
ATOM 1587 C C . ALA A 1 199 ? 4.562 -7.789 -23.845 1.00 88.75 199 ALA A C 1
ATOM 1589 O O . ALA A 1 199 ? 4.892 -8.972 -23.903 1.00 88.75 199 ALA A O 1
ATOM 1590 N N . THR A 1 200 ? 5.160 -6.844 -24.561 1.00 90.00 200 THR A N 1
ATOM 1591 C CA . THR A 1 200 ? 6.340 -7.045 -25.413 1.00 90.00 200 THR A CA 1
ATOM 1592 C C . THR A 1 200 ? 7.552 -6.324 -24.827 1.00 90.00 200 THR A C 1
ATOM 1594 O O . THR A 1 200 ? 7.411 -5.532 -23.895 1.00 90.00 200 THR A O 1
ATOM 1597 N N . LEU A 1 201 ? 8.742 -6.532 -25.399 1.00 86.56 201 LEU A N 1
ATOM 1598 C CA . LEU A 1 201 ? 9.941 -5.782 -25.005 1.00 86.56 201 LEU A CA 1
ATOM 1599 C C . LEU A 1 201 ? 9.741 -4.261 -25.146 1.00 86.56 201 LEU A C 1
ATOM 1601 O O . LEU A 1 201 ? 10.048 -3.519 -24.221 1.00 86.56 201 LEU A O 1
ATOM 1605 N N . LEU A 1 202 ? 9.105 -3.822 -26.237 1.00 87.44 202 LEU A N 1
ATOM 1606 C CA . LEU A 1 202 ? 8.726 -2.419 -26.445 1.00 87.44 202 LEU A CA 1
ATOM 1607 C C . LEU A 1 202 ? 7.745 -1.919 -25.370 1.00 87.44 202 LEU A C 1
ATOM 1609 O O . LEU A 1 202 ? 7.822 -0.780 -24.919 1.00 87.44 202 LEU A O 1
ATOM 1613 N N . THR A 1 203 ? 6.820 -2.780 -24.926 1.00 87.44 203 THR A N 1
ATOM 1614 C CA . THR A 1 203 ? 5.924 -2.446 -23.807 1.00 87.44 203 THR A CA 1
ATOM 1615 C C . THR A 1 203 ? 6.715 -2.267 -22.516 1.00 87.44 203 THR A C 1
ATOM 1617 O O . THR A 1 203 ? 6.396 -1.374 -21.739 1.00 87.44 203 THR A O 1
ATOM 1620 N N . ALA A 1 204 ? 7.729 -3.102 -22.280 1.00 87.56 204 ALA A N 1
ATOM 1621 C CA . ALA A 1 204 ? 8.566 -2.995 -21.097 1.00 87.56 204 ALA A CA 1
ATOM 1622 C C . ALA A 1 204 ? 9.368 -1.691 -21.087 1.00 87.56 204 ALA A C 1
ATOM 1624 O O . ALA A 1 204 ? 9.274 -0.954 -20.113 1.00 87.56 204 ALA A O 1
ATOM 1625 N N . GLU A 1 205 ? 10.050 -1.358 -22.182 1.00 86.50 205 GLU A N 1
ATOM 1626 C CA . GLU A 1 205 ? 10.772 -0.086 -22.342 1.00 86.50 205 GLU A CA 1
ATOM 1627 C C . GLU A 1 205 ? 9.860 1.130 -22.094 1.00 86.50 205 GLU A C 1
ATOM 1629 O O . GLU A 1 205 ? 10.193 2.035 -21.323 1.00 86.50 205 GLU A O 1
ATOM 1634 N N . GLY A 1 206 ? 8.650 1.109 -22.667 1.00 89.31 206 GLY A N 1
ATOM 1635 C CA . GLY A 1 206 ? 7.640 2.137 -22.418 1.00 89.31 206 GLY A CA 1
ATOM 1636 C C . GLY A 1 206 ? 7.192 2.207 -20.954 1.00 89.31 206 GLY A C 1
ATOM 1637 O O . GLY A 1 206 ? 6.982 3.299 -20.430 1.00 89.31 206 GLY A O 1
ATOM 1638 N N . VAL A 1 207 ? 7.079 1.065 -20.265 1.00 91.38 207 VAL A N 1
ATOM 1639 C CA . VAL A 1 207 ? 6.753 1.018 -18.831 1.00 91.38 207 VAL A CA 1
ATOM 1640 C C . VAL A 1 207 ? 7.879 1.608 -17.984 1.00 91.38 207 VAL A C 1
ATOM 1642 O O . VAL A 1 207 ? 7.579 2.402 -17.099 1.00 91.38 207 VAL A O 1
ATOM 1645 N N . PHE A 1 208 ? 9.150 1.283 -18.237 1.00 89.44 208 PHE A N 1
ATOM 1646 C CA . PHE A 1 208 ? 10.267 1.880 -17.491 1.00 89.44 208 PHE A CA 1
ATOM 1647 C C . PHE A 1 208 ? 10.353 3.389 -17.722 1.00 89.44 208 PHE A C 1
ATOM 1649 O O . PHE A 1 208 ? 10.453 4.147 -16.757 1.00 89.44 208 PHE A O 1
ATOM 1656 N N . SER A 1 209 ? 10.188 3.833 -18.970 1.00 89.81 209 SER A N 1
ATOM 1657 C CA . SER A 1 209 ? 10.128 5.259 -19.313 1.00 89.81 209 SER A CA 1
ATOM 1658 C C . SER A 1 209 ? 8.999 5.981 -18.568 1.00 89.81 209 SER A C 1
ATOM 1660 O O . SER A 1 209 ? 9.220 7.036 -17.974 1.00 89.81 209 SER A O 1
ATOM 1662 N N . PHE A 1 210 ? 7.802 5.383 -18.534 1.00 93.00 210 PHE A N 1
ATOM 1663 C CA . PHE A 1 210 ? 6.660 5.886 -17.767 1.00 93.00 210 PHE A CA 1
ATOM 1664 C C . PHE A 1 210 ? 6.958 5.952 -16.262 1.00 93.00 210 PHE A C 1
ATOM 1666 O O . PHE A 1 210 ? 6.750 6.991 -15.644 1.00 93.00 210 PHE A O 1
ATOM 1673 N N . LEU A 1 211 ? 7.485 4.873 -15.672 1.00 91.38 211 LEU A N 1
ATOM 1674 C CA . LEU A 1 211 ? 7.806 4.812 -14.243 1.00 91.38 211 LEU A CA 1
ATOM 1675 C C . LEU A 1 211 ? 8.816 5.888 -13.841 1.00 91.38 211 LEU A C 1
ATOM 1677 O O . LEU A 1 211 ? 8.609 6.587 -12.852 1.00 91.38 211 LEU A O 1
ATOM 1681 N N . ILE A 1 212 ? 9.900 6.028 -14.604 1.00 88.94 212 ILE A N 1
ATOM 1682 C CA . ILE A 1 212 ? 10.941 7.025 -14.344 1.00 88.94 212 ILE A CA 1
ATOM 1683 C C . ILE A 1 212 ? 10.369 8.442 -14.483 1.00 88.94 212 ILE A C 1
ATOM 1685 O O . ILE A 1 212 ? 10.667 9.293 -13.643 1.00 88.94 212 ILE A O 1
ATOM 1689 N N . GLY A 1 213 ? 9.529 8.689 -15.495 1.00 90.88 213 GLY A N 1
ATOM 1690 C CA . GLY A 1 213 ? 8.830 9.963 -15.689 1.00 90.88 213 GLY A CA 1
ATOM 1691 C C . GLY A 1 213 ? 7.965 10.345 -14.486 1.00 90.88 213 GLY A C 1
ATOM 1692 O O . GLY A 1 213 ? 8.212 11.369 -13.853 1.00 90.88 213 GLY A O 1
ATOM 1693 N N . GLU A 1 214 ? 7.032 9.473 -14.102 1.00 93.31 214 GLU A N 1
ATOM 1694 C CA . GLU A 1 214 ? 6.118 9.697 -12.973 1.00 93.31 214 GLU A CA 1
ATOM 1695 C C . GLU A 1 214 ? 6.860 9.889 -11.642 1.00 93.31 214 GLU A C 1
ATOM 1697 O O . GLU A 1 214 ? 6.502 10.745 -10.832 1.00 93.31 214 GLU A O 1
ATOM 1702 N N . LEU A 1 215 ? 7.918 9.110 -11.390 1.00 90.12 215 LEU A N 1
ATOM 1703 C CA . LEU A 1 215 ? 8.707 9.235 -10.161 1.00 90.12 215 LEU A CA 1
ATOM 1704 C C . LEU A 1 215 ? 9.526 10.536 -10.125 1.00 90.12 215 LEU A C 1
ATOM 1706 O O . LEU A 1 215 ? 9.716 11.104 -9.048 1.00 90.12 215 LEU A O 1
ATOM 1710 N N . ASN A 1 216 ? 9.991 11.032 -11.277 1.00 88.69 216 ASN A N 1
ATOM 1711 C CA . ASN A 1 216 ? 10.694 12.314 -11.361 1.00 88.69 216 ASN A CA 1
ATOM 1712 C C . ASN A 1 216 ? 9.768 13.497 -11.052 1.00 88.69 216 ASN A C 1
ATOM 1714 O O . ASN A 1 216 ? 10.177 14.405 -10.329 1.00 88.69 216 ASN A O 1
ATOM 1718 N N . GLU A 1 217 ? 8.526 13.472 -11.540 1.00 91.38 217 GLU A N 1
ATOM 1719 C CA . GLU A 1 217 ? 7.547 14.540 -11.290 1.00 91.38 217 GLU A CA 1
ATOM 1720 C C . GLU A 1 217 ? 7.192 14.685 -9.805 1.00 91.38 217 GLU A C 1
ATOM 1722 O O . GLU A 1 217 ? 6.945 15.789 -9.320 1.00 91.38 217 GLU A O 1
ATOM 1727 N N . GLN A 1 218 ? 7.209 13.582 -9.051 1.00 86.62 218 GLN A N 1
ATOM 1728 C CA . GLN A 1 218 ? 6.868 13.595 -7.628 1.00 86.62 218 GLN A CA 1
ATOM 1729 C C . GLN A 1 218 ? 7.922 14.280 -6.750 1.00 86.62 218 GLN A C 1
ATOM 1731 O O . GLN A 1 218 ? 7.579 14.726 -5.655 1.00 86.62 218 GLN A O 1
ATOM 1736 N N . ASN A 1 219 ? 9.187 14.323 -7.191 1.00 79.88 219 ASN A N 1
ATOM 1737 C CA . ASN A 1 219 ? 10.346 14.924 -6.508 1.00 79.88 219 ASN A CA 1
ATOM 1738 C C . ASN A 1 219 ? 10.470 14.623 -4.993 1.00 79.88 219 ASN A C 1
ATOM 1740 O O . ASN A 1 219 ? 11.107 15.364 -4.243 1.00 79.88 219 ASN A O 1
ATOM 1744 N N . SER A 1 220 ? 9.864 13.532 -4.523 1.00 85.44 220 SER A N 1
ATOM 1745 C CA . SER A 1 220 ? 9.947 13.096 -3.130 1.00 85.44 220 SER A CA 1
ATOM 1746 C C . SER A 1 220 ? 11.165 12.206 -2.929 1.00 85.44 220 SER A C 1
ATOM 1748 O O . SER A 1 220 ? 11.583 11.499 -3.849 1.00 85.44 220 SER A O 1
ATOM 1750 N N . GLU A 1 221 ? 11.715 12.195 -1.717 1.00 85.38 221 GLU A N 1
ATOM 1751 C CA . GLU A 1 221 ? 12.872 11.351 -1.399 1.00 85.38 221 GLU A CA 1
ATOM 1752 C C . GLU A 1 221 ? 12.564 9.862 -1.607 1.00 85.38 221 GLU A C 1
ATOM 1754 O O . GLU A 1 221 ? 13.348 9.111 -2.181 1.00 85.38 221 GLU A O 1
ATOM 1759 N N . PHE A 1 222 ? 11.336 9.456 -1.274 1.00 85.94 222 PHE A N 1
ATOM 1760 C CA . PHE A 1 222 ? 10.838 8.113 -1.548 1.00 85.94 222 PHE A CA 1
ATOM 1761 C C . PHE A 1 222 ? 10.861 7.764 -3.047 1.00 85.94 222 PHE A C 1
ATOM 1763 O O . PHE A 1 222 ? 11.342 6.698 -3.432 1.00 85.94 222 PHE A O 1
ATOM 1770 N N . ALA A 1 223 ? 10.365 8.664 -3.902 1.00 86.31 223 ALA A N 1
ATOM 1771 C CA . ALA A 1 223 ? 10.323 8.440 -5.345 1.00 86.31 223 ALA A CA 1
ATOM 1772 C C . ALA A 1 223 ? 11.728 8.395 -5.964 1.00 86.31 223 ALA A C 1
ATOM 1774 O O . ALA A 1 223 ? 11.986 7.564 -6.838 1.00 86.31 223 ALA A O 1
ATOM 1775 N N . LYS A 1 224 ? 12.658 9.230 -5.477 1.00 86.12 224 LYS A N 1
ATOM 1776 C CA . LYS A 1 224 ? 14.069 9.196 -5.892 1.00 86.12 224 LYS A CA 1
ATOM 1777 C C . LYS A 1 224 ? 14.726 7.860 -5.552 1.00 86.12 224 LYS A C 1
ATOM 1779 O O . LYS A 1 224 ? 15.384 7.293 -6.421 1.00 86.12 224 LYS A O 1
ATOM 1784 N N . ASN A 1 225 ? 14.486 7.330 -4.352 1.00 85.06 225 ASN A N 1
ATOM 1785 C CA . ASN A 1 225 ? 15.041 6.046 -3.920 1.00 85.06 225 ASN A CA 1
ATOM 1786 C C . ASN A 1 225 ? 14.517 4.876 -4.764 1.00 85.06 225 ASN A C 1
ATOM 1788 O O . ASN A 1 225 ? 15.303 4.039 -5.210 1.00 85.06 225 ASN A O 1
ATOM 1792 N N . ILE A 1 226 ? 13.211 4.848 -5.063 1.00 86.06 226 ILE A N 1
ATOM 1793 C CA . ILE A 1 226 ? 12.645 3.848 -5.986 1.00 86.06 226 ILE A CA 1
ATOM 1794 C C . ILE A 1 226 ? 13.278 3.983 -7.370 1.00 86.06 226 ILE A C 1
ATOM 1796 O O . ILE A 1 226 ? 13.700 2.983 -7.946 1.00 86.06 226 ILE A O 1
ATOM 1800 N N . LYS A 1 227 ? 13.385 5.205 -7.900 1.00 86.31 227 LYS A N 1
ATOM 1801 C CA . LYS A 1 227 ? 13.985 5.452 -9.214 1.00 86.31 227 LYS A CA 1
ATOM 1802 C C . LYS A 1 227 ? 15.431 4.964 -9.280 1.00 86.31 227 LYS A C 1
ATOM 1804 O O . LYS A 1 227 ? 15.793 4.286 -10.235 1.00 86.31 227 LYS A O 1
ATOM 1809 N N . TYR A 1 228 ? 16.245 5.292 -8.278 1.00 83.81 228 TYR A N 1
ATOM 1810 C CA . TYR A 1 228 ? 17.636 4.852 -8.211 1.00 83.81 228 TYR A CA 1
ATOM 1811 C C . TYR A 1 228 ? 17.732 3.323 -8.225 1.00 83.81 228 TYR A C 1
ATOM 1813 O O . TYR A 1 228 ? 18.474 2.756 -9.025 1.00 83.81 228 TYR A O 1
ATOM 1821 N N . SER A 1 229 ? 16.912 2.654 -7.410 1.00 83.31 229 SER A N 1
ATOM 1822 C CA . SER A 1 229 ? 16.865 1.192 -7.368 1.00 83.31 229 SER A CA 1
ATOM 1823 C C . SER A 1 229 ? 16.414 0.575 -8.703 1.00 83.31 229 SER A C 1
ATOM 1825 O O . SER A 1 229 ? 16.980 -0.428 -9.140 1.00 83.31 229 SER A O 1
ATOM 1827 N N . LEU A 1 230 ? 15.448 1.193 -9.396 1.00 82.75 230 LEU A N 1
ATOM 1828 C CA . LEU A 1 230 ? 15.000 0.757 -10.724 1.00 82.75 230 LEU A CA 1
ATOM 1829 C C . LEU A 1 230 ? 16.116 0.864 -11.771 1.00 82.75 230 LEU A C 1
ATOM 1831 O O . LEU A 1 230 ? 16.396 -0.123 -12.446 1.00 82.75 230 LEU A O 1
ATOM 1835 N N . ILE A 1 231 ? 16.778 2.022 -11.861 1.00 79.94 231 ILE A N 1
ATOM 1836 C CA . ILE A 1 231 ? 17.863 2.268 -12.825 1.00 79.94 231 ILE A CA 1
ATOM 1837 C C . ILE A 1 231 ? 19.037 1.320 -12.564 1.00 79.94 231 ILE A C 1
ATOM 1839 O O . ILE A 1 231 ? 19.570 0.725 -13.495 1.00 79.94 231 ILE A O 1
ATOM 1843 N N . HIS A 1 232 ? 19.421 1.130 -11.300 1.00 75.06 232 HIS A N 1
ATOM 1844 C CA . HIS A 1 232 ? 20.506 0.217 -10.946 1.00 75.06 232 HIS A CA 1
ATOM 1845 C C . HIS A 1 232 ? 20.213 -1.219 -11.406 1.00 75.06 232 HIS A C 1
ATOM 1847 O O . HIS A 1 232 ? 21.084 -1.890 -11.955 1.00 75.06 232 HIS A O 1
ATOM 1853 N N . LYS A 1 233 ? 18.979 -1.704 -11.220 1.00 70.62 233 LYS A N 1
ATOM 1854 C CA . LYS A 1 233 ? 18.596 -3.051 -11.671 1.00 70.62 233 LYS A CA 1
ATOM 1855 C C . LYS A 1 233 ? 18.476 -3.172 -13.190 1.00 70.62 233 LYS A C 1
ATOM 1857 O O . LYS A 1 233 ? 18.699 -4.262 -13.707 1.00 70.62 233 LYS A O 1
ATOM 1862 N N . GLU A 1 234 ? 18.128 -2.096 -13.889 1.00 65.62 234 GLU A N 1
ATOM 1863 C CA . GLU A 1 234 ? 18.120 -2.055 -15.354 1.00 65.62 234 GLU A CA 1
ATOM 1864 C C . GLU A 1 234 ? 19.552 -2.143 -15.911 1.00 65.62 234 GLU A C 1
ATOM 1866 O O . GLU A 1 234 ? 19.848 -3.041 -16.697 1.00 65.62 234 GLU A O 1
ATOM 1871 N N . LEU A 1 235 ? 20.473 -1.325 -15.389 1.00 57.50 235 LEU A N 1
ATOM 1872 C CA . LEU A 1 235 ? 21.889 -1.302 -15.784 1.00 57.50 235 LEU A CA 1
ATOM 1873 C C . LEU A 1 235 ? 22.621 -2.626 -15.515 1.00 57.50 235 LEU A C 1
ATOM 1875 O O . LEU A 1 235 ? 23.388 -3.096 -16.354 1.00 57.50 235 LEU A O 1
ATOM 1879 N N . MET A 1 236 ? 22.371 -3.259 -14.364 1.00 53.78 236 MET A N 1
ATOM 1880 C CA . MET A 1 236 ? 22.978 -4.557 -14.025 1.00 53.78 236 MET A CA 1
ATOM 1881 C C . MET A 1 236 ? 22.523 -5.687 -14.957 1.00 53.78 236 MET A C 1
ATOM 1883 O O . MET A 1 236 ? 23.209 -6.703 -15.082 1.00 53.78 236 MET A O 1
ATOM 1887 N N . ARG A 1 237 ? 21.382 -5.519 -15.634 1.00 59.22 237 ARG A N 1
ATOM 1888 C CA . ARG A 1 237 ? 20.891 -6.492 -16.605 1.00 59.22 237 ARG A CA 1
ATOM 1889 C C . ARG A 1 237 ? 21.531 -6.322 -17.980 1.00 59.22 237 ARG A C 1
ATOM 1891 O O . ARG A 1 237 ? 21.803 -7.314 -18.644 1.00 59.22 237 ARG A O 1
ATOM 1898 N N . ASP A 1 238 ? 21.799 -5.090 -18.399 1.00 53.56 238 ASP A N 1
ATOM 1899 C CA . ASP A 1 238 ? 22.510 -4.843 -19.658 1.00 53.56 238 ASP A CA 1
ATOM 1900 C C . ASP A 1 238 ? 23.977 -5.297 -19.568 1.00 53.56 238 ASP A C 1
ATOM 1902 O O . ASP A 1 238 ? 24.527 -5.804 -20.541 1.00 53.56 238 ASP A O 1
ATOM 1906 N N . ALA A 1 239 ? 24.581 -5.224 -18.376 1.00 43.00 239 ALA A N 1
ATOM 1907 C CA . ALA A 1 239 ? 25.926 -5.739 -18.107 1.00 43.00 239 ALA A CA 1
ATOM 1908 C C . ALA A 1 239 ? 26.028 -7.279 -18.082 1.00 43.00 239 ALA A C 1
ATOM 1910 O O . ALA A 1 239 ? 27.127 -7.804 -18.218 1.00 43.00 239 ALA A O 1
ATOM 1911 N N . THR A 1 240 ? 24.914 -8.001 -17.911 1.00 41.00 240 THR A N 1
ATOM 1912 C CA . THR A 1 240 ? 24.862 -9.480 -17.965 1.00 41.00 240 THR A CA 1
ATOM 1913 C C . THR A 1 240 ? 24.520 -10.017 -19.360 1.00 41.00 240 THR A C 1
ATOM 1915 O O . THR A 1 240 ? 24.498 -11.224 -19.567 1.00 41.00 240 THR A O 1
ATOM 1918 N N . LEU A 1 241 ? 24.263 -9.138 -20.335 1.00 38.88 241 LEU A N 1
ATOM 1919 C CA . LEU A 1 241 ? 23.971 -9.496 -21.730 1.00 38.88 241 LEU A CA 1
ATOM 1920 C C . LEU A 1 241 ? 25.176 -9.307 -22.679 1.00 38.88 241 LEU A C 1
ATOM 1922 O O . LEU A 1 241 ? 24.998 -9.395 -23.897 1.00 38.88 241 LEU A O 1
ATOM 1926 N N . VAL A 1 242 ? 26.380 -9.056 -22.144 1.00 31.38 242 VAL A N 1
ATOM 1927 C CA . VAL A 1 242 ? 27.656 -8.905 -22.879 1.00 31.38 242 VAL A CA 1
ATOM 1928 C C . VAL A 1 242 ? 28.629 -9.995 -22.454 1.00 31.38 242 VAL A C 1
ATOM 1930 O O . VAL A 1 242 ? 29.258 -10.589 -23.359 1.00 31.38 242 VAL A O 1
#

Organism: Trichonephila clavipes (NCBI:txid2585209)

Secondary structure (DSSP, 8-state):
----GGGS--------HHHHHHHHHHHHHT-------------------------------SSSS----------TTS-----HHHHHHHHHHHHHHHHHHHHHHHHHH-HHHHHHHHHHHHHHHSS--------TT-HHHHHHHHHHHHHTHHHHHHHHHHTT-GGGGTT--HHHHHHHHHHHHHHHHHHHHHTSTT--HHHHHHHHHHHHHHHHHH--HHHHHHHHHHHHHHHHHHTT--

pLDDT: mean 72.21, std 23.79, range [25.62, 95.62]

Sequence (242 aa):
MMVKFGKIMSCEYHLCYAHAIHLAVCDVLYNKQIDLVENTVEVEDKSHEEDNGESDELVEDLDKALDLEFESGVGTDALFHVTYAEKNFITNINETIKKIRNVVKLFRKSPIKNDILQKYVKEEFGCEKMVCLDTKTRCNSLLSMLERFLEIKSAISKALIDIKEEQMMVNVEFETVTTVVKGLKPVKIGLEKLCSRNATLLTAEGVFSFLIGELNEQNSEFAKNIKYSLIHKELMRDATLV

InterPro domains:
  IPR012337 Ribonuclease H-like superfamily [SSF53098] (12-221)
  IPR052035 Zinc finger BED domain-containing [PTHR46481] (16-195)

Radius of gyration: 22.18 Å; chains: 1; bounding box: 58×49×63 Å